Protein AF-N6VI91-F1 (afdb_monomer_lite)

pLDDT: mean 90.85, std 12.24, range [48.53, 98.88]

InterPro domains:
  IPR011050 Pectin lyase fold/virulence factor [SSF51126] (30-171)
  IPR012332 Autotransporter, pectate lyase C-like domain superfamily [G3DSA:2.160.20.20] (2-186)

Sequence (186 aa):
MDGVWIEGVSEGVEVMGSGRLVMNMGKIEFTSGEGNYGVKVGETADATLMGTEIRGTGMGYGVYISGGAVMLSGLNISKVEKGVEVTNGRLKMNMGSITVKSGAGNGNYGVGVWVSGMATAHLTDVMIEGTDGTGKGTGVVMEGGTVVMDGVKISKVGVGVEVMGSGGLVMKGGRLSLRVGAVGMG

Organism: NCBI:txid1094492

Secondary structure (DSSP, 8-state):
-BS-EEEEESS-EEE-TT-EEEEES-EEEE---TT-EEEEE-TT-EEEEES-EEE-SSSSEEEEEEEEEEEEES-EEEEESEEEEEEEEEEEEES-EEEEPPPSSTT---EEEEE-TT-EEEEES-EEEESSSS--SEEEEESSEEEEEES-EEEEESEEEEE-SSEEEEEES-EEEE--------

Structure (mmCIF, N/CA/C/O backbone):
data_AF-N6VI91-F1
#
_entry.id   AF-N6VI91-F1
#
loop_
_atom_site.group_PDB
_atom_site.id
_atom_site.type_symbol
_atom_site.label_atom_id
_atom_site.label_alt_id
_atom_site.label_comp_id
_atom_site.label_asym_id
_atom_site.label_entity_id
_atom_site.label_seq_id
_atom_site.pdbx_PDB_ins_code
_atom_site.Cartn_x
_atom_site.Cartn_y
_atom_site.Cartn_z
_atom_site.occupancy
_atom_site.B_iso_or_equiv
_atom_site.auth_seq_id
_atom_site.auth_comp_id
_atom_site.auth_asym_id
_atom_site.auth_atom_id
_atom_site.pdbx_PDB_model_num
ATOM 1 N N . MET A 1 1 ? -13.546 -8.601 14.730 1.00 72.06 1 MET A N 1
ATOM 2 C CA . MET A 1 1 ? -14.540 -7.535 14.501 1.00 72.06 1 MET A CA 1
ATOM 3 C C . MET A 1 1 ? -15.318 -7.936 13.276 1.00 72.06 1 MET A C 1
ATOM 5 O O . MET A 1 1 ? -14.703 -8.049 12.223 1.00 72.06 1 MET A O 1
ATOM 9 N N . ASP A 1 2 ? -16.616 -8.179 13.414 1.00 78.19 2 ASP A N 1
ATOM 10 C CA . ASP A 1 2 ? -17.440 -8.628 12.294 1.00 78.19 2 ASP A CA 1
ATOM 11 C C . ASP A 1 2 ? -18.466 -7.541 11.966 1.00 78.19 2 ASP A C 1
ATOM 13 O O . ASP A 1 2 ? -19.135 -7.041 12.869 1.00 78.19 2 ASP A O 1
ATOM 17 N N . GLY A 1 3 ? -18.549 -7.128 10.698 1.00 78.88 3 GLY A N 1
ATOM 18 C CA . GLY A 1 3 ? -19.541 -6.137 10.251 1.00 78.88 3 GLY A CA 1
ATOM 19 C C . GLY A 1 3 ? -19.400 -4.736 10.866 1.00 78.88 3 GLY A C 1
ATOM 20 O O . GLY A 1 3 ? -20.387 -4.013 10.964 1.00 78.88 3 GLY A O 1
ATOM 21 N N . VAL A 1 4 ? -18.195 -4.343 11.285 1.00 89.06 4 VAL A N 1
ATOM 22 C CA . VAL A 1 4 ? -17.927 -3.029 11.898 1.00 89.06 4 VAL A CA 1
ATOM 23 C C . VAL A 1 4 ? -17.843 -1.930 10.837 1.00 89.06 4 VAL A C 1
ATOM 25 O O . VAL A 1 4 ? -17.209 -2.130 9.798 1.00 89.06 4 VAL A O 1
ATOM 28 N N . TRP A 1 5 ? -18.442 -0.767 11.117 1.00 93.31 5 TRP A N 1
ATOM 29 C CA . TRP A 1 5 ? -18.352 0.444 10.294 1.00 93.31 5 TRP A CA 1
ATOM 30 C C . TRP A 1 5 ? -17.638 1.559 11.060 1.00 93.31 5 TRP A C 1
ATOM 32 O O . TRP A 1 5 ? -18.031 1.902 12.172 1.00 93.31 5 TRP A O 1
ATOM 42 N N . ILE A 1 6 ? -16.583 2.102 10.462 1.00 93.31 6 ILE A N 1
ATOM 43 C CA . ILE A 1 6 ? -15.820 3.247 10.964 1.00 93.31 6 ILE A CA 1
ATOM 44 C C . ILE A 1 6 ? -15.982 4.366 9.940 1.00 93.31 6 ILE A C 1
ATOM 46 O O . ILE A 1 6 ? -15.733 4.140 8.759 1.00 93.31 6 ILE A O 1
ATOM 50 N N . GLU A 1 7 ? -16.404 5.551 10.370 1.00 93.50 7 GLU A N 1
ATOM 51 C CA . GLU A 1 7 ? -16.613 6.710 9.498 1.00 93.50 7 GLU A CA 1
ATOM 52 C C . GLU A 1 7 ? -16.335 8.021 10.243 1.00 93.50 7 GLU A C 1
ATOM 54 O O . GLU A 1 7 ? -16.338 8.065 11.473 1.00 93.50 7 GLU A O 1
ATOM 59 N N . GLY A 1 8 ? -16.073 9.099 9.498 1.00 86.19 8 GLY A N 1
ATOM 60 C CA . GLY A 1 8 ? -15.840 10.430 10.072 1.00 86.19 8 GLY A CA 1
ATOM 61 C C . GLY A 1 8 ? -14.504 10.598 10.807 1.00 86.19 8 GLY A C 1
ATOM 62 O O . GLY A 1 8 ? -14.315 11.599 11.494 1.00 86.19 8 GLY A O 1
ATOM 63 N N . VAL A 1 9 ? -13.576 9.649 10.659 1.00 92.69 9 VAL A N 1
ATOM 64 C CA . VAL A 1 9 ? -12.252 9.665 11.303 1.00 92.69 9 VAL A CA 1
ATOM 65 C C . VAL A 1 9 ? -11.158 10.172 10.358 1.00 92.69 9 VAL A C 1
ATOM 67 O O . VAL A 1 9 ? -11.306 10.128 9.136 1.00 92.69 9 VAL A O 1
ATOM 70 N N . SER A 1 10 ? -10.040 10.664 10.891 1.00 91.62 10 SER A N 1
ATOM 71 C CA . SER A 1 10 ? -8.815 10.909 10.106 1.00 91.62 10 SER A CA 1
ATOM 72 C C . SER A 1 10 ? -8.021 9.627 9.872 1.00 91.62 10 SER A C 1
ATOM 74 O O . SER A 1 10 ? -7.527 9.395 8.773 1.00 91.62 10 SER A O 1
ATOM 76 N N . GLU A 1 11 ? -7.960 8.777 10.890 1.00 94.69 11 GLU A N 1
ATOM 77 C CA . GLU A 1 11 ? -7.234 7.513 10.911 1.00 94.69 11 GLU A CA 1
ATOM 78 C C . GLU A 1 11 ? -8.213 6.406 11.302 1.00 94.69 11 GLU A C 1
ATOM 80 O O . GLU A 1 11 ? -9.000 6.577 12.232 1.00 94.69 11 GLU A O 1
ATOM 85 N N . GLY A 1 12 ? -8.209 5.294 10.568 1.00 95.62 12 GLY A N 1
ATOM 86 C CA . GLY A 1 12 ? -9.113 4.175 10.822 1.00 95.62 12 GLY A CA 1
ATOM 87 C C . GLY A 1 12 ? -8.654 3.319 12.000 1.00 95.62 12 GLY A C 1
ATOM 88 O O . GLY A 1 12 ? -9.023 3.572 13.143 1.00 95.62 12 GLY A O 1
ATOM 89 N N . VAL A 1 13 ? -7.887 2.264 11.726 1.00 97.06 13 VAL A N 1
ATOM 90 C CA . VAL A 1 13 ? -7.424 1.316 12.753 1.00 97.06 13 VAL A CA 1
ATOM 91 C C . VAL A 1 13 ? -5.904 1.267 12.793 1.00 97.06 13 VAL A C 1
ATOM 93 O O . VAL A 1 13 ? -5.271 1.018 11.772 1.00 97.06 13 VAL A O 1
ATOM 96 N N . GLU A 1 14 ? -5.322 1.431 13.977 1.00 97.56 14 GLU A N 1
ATOM 97 C CA . GLU A 1 14 ? -3.888 1.253 14.212 1.00 97.56 14 GLU A CA 1
ATOM 98 C C . GLU A 1 14 ? -3.634 0.029 15.104 1.00 97.56 14 GLU A C 1
ATOM 100 O O . GLU A 1 14 ? -4.299 -0.168 16.123 1.00 97.56 14 GLU A O 1
ATOM 105 N N . VAL A 1 15 ? -2.670 -0.809 14.712 1.00 97.69 15 VAL A N 1
ATOM 106 C CA . VAL A 1 15 ? -2.242 -1.995 15.463 1.00 97.69 15 VAL A CA 1
ATOM 107 C C . VAL A 1 15 ? -0.720 -1.980 15.592 1.00 97.69 15 VAL A C 1
ATOM 109 O O . VAL A 1 15 ? -0.005 -2.039 14.593 1.00 97.69 15 VAL A O 1
ATOM 112 N N . MET A 1 16 ? -0.230 -1.913 16.828 1.00 97.81 16 MET A N 1
ATOM 113 C CA . MET A 1 16 ? 1.196 -1.800 17.168 1.00 97.81 16 MET A CA 1
ATOM 114 C C . MET A 1 16 ? 1.586 -2.859 18.211 1.00 97.81 16 MET A C 1
ATOM 116 O O . MET A 1 16 ? 0.725 -3.595 18.710 1.00 97.81 16 MET A O 1
ATOM 120 N N . GLY A 1 17 ? 2.869 -2.950 18.569 1.00 96.25 17 GLY A N 1
ATOM 121 C CA . GLY A 1 17 ? 3.356 -3.939 19.528 1.00 96.25 17 GLY A CA 1
ATOM 122 C C . GLY A 1 17 ? 3.135 -5.363 19.042 1.00 96.25 17 GLY A C 1
ATOM 123 O O . GLY A 1 17 ? 3.264 -5.662 17.862 1.00 96.25 17 GLY A O 1
ATOM 124 N N . SER A 1 18 ? 2.741 -6.235 19.965 1.00 96.81 18 SER A N 1
ATOM 125 C CA . SER A 1 18 ? 2.290 -7.603 19.689 1.00 96.81 18 SER A CA 1
ATOM 126 C C . SER A 1 18 ? 0.776 -7.693 19.450 1.00 96.81 18 SER A C 1
ATOM 128 O O . SER A 1 18 ? 0.164 -8.745 19.661 1.00 96.81 18 SER A O 1
ATOM 130 N N . GLY A 1 19 ? 0.147 -6.576 19.071 1.00 97.81 19 GLY A N 1
ATOM 131 C CA . GLY A 1 19 ? -1.286 -6.497 18.830 1.00 97.81 19 GLY A CA 1
ATOM 132 C C . GLY A 1 19 ? -1.742 -7.411 17.693 1.00 97.81 19 GLY A C 1
ATOM 133 O O . GLY A 1 19 ? -0.982 -7.762 16.791 1.00 97.81 19 GLY A O 1
ATOM 134 N N . ARG A 1 20 ? -3.021 -7.792 17.727 1.00 97.69 20 ARG A N 1
ATOM 135 C CA . ARG A 1 20 ? -3.633 -8.603 16.675 1.00 97.69 20 ARG A CA 1
ATOM 136 C C . ARG A 1 20 ? -4.986 -8.044 16.276 1.00 97.69 20 ARG A C 1
ATOM 138 O O . ARG A 1 20 ? -5.874 -7.913 17.116 1.00 97.69 20 ARG A O 1
ATOM 145 N N . LEU A 1 21 ? -5.164 -7.810 14.980 1.00 97.31 21 LEU A N 1
ATOM 146 C CA . LEU A 1 21 ? -6.445 -7.445 14.389 1.00 97.31 21 LEU A CA 1
ATOM 147 C C . LEU A 1 21 ? -6.977 -8.583 13.521 1.00 97.31 21 LEU A C 1
ATOM 149 O O . LEU A 1 21 ? -6.283 -9.112 12.657 1.00 97.31 21 LEU A O 1
ATOM 153 N N . VAL A 1 22 ? -8.244 -8.929 13.722 1.00 97.69 22 VAL A N 1
ATOM 154 C CA . VAL A 1 22 ? -9.002 -9.774 12.795 1.00 97.69 22 VAL A CA 1
ATOM 155 C C . VAL A 1 22 ? -10.318 -9.072 12.500 1.00 97.69 22 VAL A C 1
ATOM 157 O O . VAL A 1 22 ? -11.115 -8.831 13.415 1.00 97.69 22 VAL A O 1
ATOM 160 N N . MET A 1 23 ? -10.535 -8.735 11.234 1.00 96.12 23 MET A N 1
ATOM 161 C CA . MET A 1 23 ? -11.741 -8.080 10.750 1.00 96.12 23 MET A CA 1
ATOM 162 C C . MET A 1 23 ? -12.372 -8.914 9.638 1.00 96.12 23 MET A C 1
ATOM 164 O O . MET A 1 23 ? -11.731 -9.181 8.622 1.00 96.12 23 MET A O 1
ATOM 168 N N . ASN A 1 24 ? -13.622 -9.320 9.839 1.00 95.19 24 ASN A N 1
ATOM 169 C CA . ASN A 1 24 ? -14.391 -10.072 8.857 1.00 95.19 24 ASN A CA 1
ATOM 170 C C . ASN A 1 24 ? -15.567 -9.216 8.414 1.00 95.19 24 ASN A C 1
ATOM 172 O O . ASN A 1 24 ? -16.460 -8.897 9.198 1.00 95.19 24 ASN A O 1
ATOM 176 N N . MET A 1 25 ? -15.582 -8.854 7.140 1.00 93.06 25 MET A N 1
ATOM 177 C CA . MET A 1 25 ? -16.491 -7.870 6.578 1.00 93.06 25 MET A CA 1
ATOM 178 C C . MET A 1 25 ? -16.341 -6.508 7.278 1.00 93.06 25 MET A C 1
ATOM 180 O O . MET A 1 25 ? -15.515 -6.315 8.173 1.00 93.06 25 MET A O 1
ATOM 184 N N . GLY A 1 26 ? -17.134 -5.532 6.855 1.00 95.19 26 GLY A N 1
ATOM 185 C CA . GLY A 1 26 ? -17.140 -4.197 7.444 1.00 95.19 26 GLY A CA 1
ATOM 186 C C . GLY A 1 26 ? -16.565 -3.142 6.515 1.00 95.19 26 GLY A C 1
ATOM 187 O O . GLY A 1 26 ? -16.201 -3.419 5.370 1.00 95.19 26 GLY A O 1
ATOM 188 N N . LYS A 1 27 ? -16.539 -1.912 7.015 1.00 97.19 27 LYS A N 1
ATOM 189 C CA . LYS A 1 27 ? -16.248 -0.720 6.229 1.00 97.19 27 LYS A CA 1
ATOM 190 C C . LYS A 1 27 ? -15.441 0.271 7.054 1.00 97.19 27 LYS A C 1
ATOM 192 O O . LYS A 1 27 ? -15.776 0.529 8.206 1.00 97.19 27 LYS A O 1
ATOM 197 N N . ILE A 1 28 ? -14.403 0.834 6.454 1.00 97.38 28 ILE A N 1
ATOM 198 C CA . ILE A 1 28 ? -13.589 1.896 7.038 1.00 97.38 28 ILE A CA 1
ATOM 199 C C . ILE A 1 28 ? -13.584 3.068 6.063 1.00 97.38 28 ILE A C 1
ATOM 201 O O . ILE A 1 28 ? -13.047 2.965 4.960 1.00 97.38 28 ILE A O 1
ATOM 205 N N . GLU A 1 29 ? -14.174 4.182 6.475 1.00 96.69 29 GLU A N 1
ATOM 206 C CA . GLU A 1 29 ? -14.094 5.469 5.800 1.00 96.69 29 GLU A CA 1
ATOM 207 C C . GLU A 1 29 ? -13.271 6.448 6.624 1.00 96.69 29 GLU A C 1
ATOM 209 O O . GLU A 1 29 ? -13.573 6.715 7.786 1.00 96.69 29 GLU A O 1
ATOM 214 N N . PHE A 1 30 ? -12.241 7.005 5.995 1.00 94.50 30 PHE A N 1
ATOM 215 C CA . PHE A 1 30 ? -11.353 7.969 6.626 1.00 94.50 30 PHE A CA 1
ATOM 216 C C . PHE A 1 30 ? -11.174 9.202 5.737 1.00 94.50 30 PHE A C 1
ATOM 218 O O . PHE A 1 30 ? -11.281 9.151 4.507 1.00 94.50 30 PHE A O 1
ATOM 225 N N . THR A 1 31 ? -10.950 10.342 6.377 1.00 90.25 31 THR A N 1
ATOM 226 C CA . THR A 1 31 ? -10.784 11.635 5.714 1.00 90.25 31 THR A CA 1
ATOM 227 C C . THR A 1 31 ? -9.374 11.787 5.143 1.00 90.25 31 THR A C 1
ATOM 229 O O . THR A 1 31 ? -8.435 11.104 5.542 1.00 90.25 31 THR A O 1
ATOM 232 N N . SER A 1 32 ? -9.211 12.676 4.169 1.00 79.69 32 SER A N 1
ATOM 233 C CA . SER A 1 32 ? -7.939 12.922 3.495 1.00 79.69 32 SER A CA 1
ATOM 234 C C . SER A 1 32 ? -6.995 13.738 4.365 1.00 79.69 32 SER A C 1
ATOM 236 O O . SER A 1 32 ? -7.390 14.771 4.903 1.00 79.69 32 SER A O 1
ATOM 238 N N . GLY A 1 33 ? -5.735 13.337 4.382 1.00 79.00 33 GLY A N 1
ATOM 239 C CA . GLY A 1 33 ? -4.631 14.053 4.999 1.00 79.00 33 GLY A CA 1
ATOM 240 C C . GLY A 1 33 ? -3.341 13.325 4.659 1.00 79.00 33 GLY A C 1
ATOM 241 O O . GLY A 1 33 ? -3.358 12.115 4.419 1.00 79.00 33 GLY A O 1
ATOM 242 N N . GLU A 1 34 ? -2.234 14.055 4.585 1.00 80.12 34 GLU A N 1
ATOM 243 C CA . GLU A 1 34 ? -0.925 13.416 4.482 1.00 80.12 34 GLU A CA 1
ATOM 244 C C . GLU A 1 34 ? -0.710 12.545 5.726 1.00 80.12 34 GLU A C 1
ATOM 246 O O . GLU A 1 34 ? -0.948 12.988 6.846 1.00 80.12 34 GLU A O 1
ATOM 251 N N . GLY A 1 35 ? -0.320 11.286 5.533 1.00 81.88 35 GLY A N 1
ATOM 252 C CA . GLY A 1 35 ? -0.159 10.349 6.646 1.00 81.88 35 GLY A CA 1
ATOM 253 C C . GLY A 1 35 ? -1.432 9.616 7.073 1.00 81.88 35 GLY A C 1
ATOM 254 O O . GLY A 1 35 ? -1.304 8.582 7.716 1.00 81.88 35 GLY A O 1
ATOM 255 N N . ASN A 1 36 ? -2.633 10.065 6.685 1.00 93.25 36 ASN A N 1
ATOM 256 C CA . ASN A 1 36 ? -3.879 9.398 7.077 1.00 93.25 36 ASN A CA 1
ATOM 257 C C . ASN A 1 36 ? -3.974 7.990 6.483 1.00 93.25 36 ASN A C 1
ATOM 259 O O . ASN A 1 36 ? -3.592 7.765 5.331 1.00 93.25 36 ASN A O 1
ATOM 263 N N . TYR A 1 37 ? -4.546 7.055 7.237 1.00 95.75 37 TYR A N 1
ATOM 264 C CA . TYR A 1 37 ? -4.665 5.660 6.824 1.00 95.75 37 TYR A CA 1
ATOM 265 C C . TYR A 1 37 ? -6.021 5.050 7.176 1.00 95.75 37 TYR A C 1
ATOM 267 O O . TYR A 1 37 ? -6.634 5.387 8.188 1.00 95.75 37 TYR A O 1
ATOM 275 N N . GLY A 1 38 ? -6.456 4.080 6.371 1.00 97.25 38 GLY A N 1
ATOM 276 C CA . GLY A 1 38 ? -7.557 3.191 6.731 1.00 97.25 38 GLY A CA 1
ATOM 277 C C . GLY A 1 38 ? -7.124 2.179 7.789 1.00 97.25 38 GLY A C 1
ATOM 278 O O . GLY A 1 38 ? -7.760 2.053 8.832 1.00 97.25 38 GLY A O 1
ATOM 279 N N . VAL A 1 39 ? -6.013 1.481 7.549 1.00 98.06 39 VAL A N 1
ATOM 280 C CA . VAL A 1 39 ? -5.407 0.562 8.522 1.00 98.06 39 VAL A CA 1
ATOM 281 C C . VAL A 1 39 ? -3.898 0.736 8.554 1.00 98.06 39 VAL A C 1
ATOM 283 O O . VAL A 1 39 ? -3.259 0.756 7.505 1.00 98.06 39 VAL A O 1
ATOM 286 N N . LYS A 1 40 ? -3.324 0.795 9.752 1.00 98.19 40 LYS A N 1
ATOM 287 C CA . LYS A 1 40 ? -1.884 0.795 9.987 1.00 98.19 40 LYS A CA 1
ATOM 288 C C . LYS A 1 40 ? -1.485 -0.378 10.870 1.00 98.19 40 LYS A C 1
ATOM 290 O O . LYS A 1 40 ? -2.115 -0.633 11.895 1.00 98.19 40 LYS A O 1
ATOM 295 N N . VAL A 1 41 ? -0.431 -1.079 10.467 1.00 98.56 41 VAL A N 1
ATOM 296 C CA . VAL A 1 41 ? 0.147 -2.205 11.206 1.00 98.56 41 VAL A CA 1
ATOM 297 C C . VAL A 1 41 ? 1.647 -1.992 11.325 1.00 98.56 41 VAL A C 1
ATOM 299 O O . VAL A 1 41 ? 2.319 -1.792 10.313 1.00 98.56 41 VAL A O 1
ATOM 302 N N . GLY A 1 42 ? 2.171 -2.029 12.547 1.00 98.00 42 GLY A N 1
ATOM 303 C CA . GLY A 1 42 ? 3.585 -1.788 12.815 1.00 98.00 42 GLY A CA 1
ATOM 304 C C . GLY A 1 42 ? 4.201 -2.765 13.806 1.00 98.00 42 GLY A C 1
ATOM 305 O O . GLY A 1 42 ? 3.524 -3.584 14.423 1.00 98.00 42 GLY A O 1
ATOM 306 N N . GLU A 1 43 ? 5.519 -2.651 13.965 1.00 97.44 43 GLU A N 1
ATOM 307 C CA . GLU A 1 43 ? 6.312 -3.466 14.892 1.00 97.44 43 GLU A CA 1
ATOM 308 C C . GLU A 1 43 ? 6.160 -4.976 14.626 1.00 97.44 43 GLU A C 1
ATOM 310 O O . GLU A 1 43 ? 6.571 -5.459 13.567 1.00 97.44 43 GLU A O 1
ATOM 315 N N . THR A 1 44 ? 5.606 -5.737 15.572 1.00 97.69 44 THR A N 1
ATOM 316 C CA . THR A 1 44 ? 5.387 -7.186 15.453 1.00 97.69 44 THR A CA 1
ATOM 317 C C . THR A 1 44 ? 3.906 -7.548 15.363 1.00 97.69 44 THR A C 1
ATOM 319 O O . THR A 1 44 ? 3.563 -8.724 15.480 1.00 97.69 44 THR A O 1
ATOM 322 N N . ALA A 1 45 ? 3.038 -6.559 15.143 1.00 98.44 45 ALA A N 1
ATOM 323 C CA . ALA A 1 45 ? 1.601 -6.746 15.136 1.00 98.44 45 ALA A CA 1
ATOM 324 C C . ALA A 1 45 ? 1.132 -7.470 13.875 1.00 98.44 45 ALA A C 1
ATOM 326 O O . ALA A 1 45 ? 1.633 -7.230 12.779 1.00 98.44 45 ALA A O 1
ATOM 327 N N . ASP A 1 46 ? 0.104 -8.300 14.018 1.00 98.38 46 ASP A N 1
ATOM 328 C CA . ASP A 1 46 ? -0.480 -9.024 12.893 1.00 98.38 46 ASP A CA 1
ATOM 329 C C . ASP A 1 46 ? -1.902 -8.543 12.604 1.00 98.38 46 ASP A C 1
ATOM 331 O O . ASP A 1 46 ? -2.695 -8.270 13.513 1.00 98.38 46 ASP A O 1
ATOM 335 N N . ALA A 1 47 ? -2.268 -8.501 11.324 1.00 98.50 47 ALA A N 1
ATOM 336 C CA . ALA A 1 47 ? -3.621 -8.153 10.908 1.00 98.50 47 ALA A CA 1
ATOM 337 C C . ALA A 1 47 ? -4.171 -9.122 9.862 1.00 98.50 47 ALA A C 1
ATOM 339 O O . ALA A 1 47 ? -3.482 -9.563 8.945 1.00 98.50 47 ALA A O 1
ATOM 340 N N . THR A 1 48 ? -5.451 -9.454 9.981 1.00 98.56 48 THR A N 1
ATOM 341 C CA . THR A 1 48 ? -6.199 -10.209 8.976 1.00 98.56 48 THR A CA 1
ATOM 342 C C . THR A 1 48 ? -7.496 -9.481 8.662 1.00 98.56 48 THR A C 1
ATOM 344 O O . THR A 1 48 ? -8.321 -9.299 9.553 1.00 98.56 48 THR A O 1
ATOM 347 N N . LEU A 1 49 ? -7.673 -9.066 7.409 1.00 98.25 49 LEU A N 1
ATOM 348 C CA . LEU A 1 49 ? -8.892 -8.422 6.921 1.00 98.25 49 LEU A CA 1
ATOM 349 C C . LEU A 1 49 ? -9.504 -9.272 5.811 1.00 98.25 49 LEU A C 1
ATOM 351 O O . LEU A 1 49 ? -8.837 -9.581 4.822 1.00 98.25 49 LEU A O 1
ATOM 355 N N . MET A 1 50 ? -10.771 -9.644 5.962 1.00 98.00 50 MET A N 1
ATOM 356 C CA . MET A 1 50 ? -11.479 -10.515 5.024 1.00 98.00 50 MET A CA 1
ATOM 357 C C . MET A 1 50 ? -12.782 -9.862 4.578 1.00 98.00 50 MET A C 1
ATOM 359 O O . MET A 1 50 ? -13.658 -9.653 5.401 1.00 98.00 50 MET A O 1
ATOM 363 N N . GLY A 1 51 ? -12.933 -9.542 3.292 1.00 96.62 51 GLY A N 1
ATOM 364 C CA . GLY A 1 51 ? -14.161 -8.950 2.741 1.00 96.62 51 GLY A CA 1
ATOM 365 C C . GLY A 1 51 ? -14.470 -7.528 3.231 1.00 96.62 51 GLY A C 1
ATOM 366 O O . GLY A 1 51 ? -15.620 -7.098 3.178 1.00 96.62 51 GLY A O 1
ATOM 367 N N . THR A 1 52 ? -13.473 -6.812 3.750 1.00 97.25 52 THR A N 1
ATOM 368 C CA . THR A 1 52 ? -13.616 -5.437 4.249 1.00 97.25 52 THR A CA 1
ATOM 369 C C . THR A 1 52 ? -13.519 -4.418 3.101 1.00 97.25 52 THR A C 1
ATOM 371 O O . THR A 1 52 ? -12.792 -4.618 2.124 1.00 97.25 52 THR A O 1
ATOM 374 N N . GLU A 1 53 ? -14.236 -3.301 3.219 1.00 98.12 53 GLU A N 1
ATOM 375 C CA . GLU A 1 53 ? -14.082 -2.130 2.351 1.00 98.12 53 GLU A CA 1
ATOM 376 C C . GLU A 1 53 ? -13.305 -1.027 3.080 1.00 98.12 53 GLU A C 1
ATOM 378 O O . GLU A 1 53 ? -13.627 -0.675 4.213 1.00 98.12 53 GLU A O 1
ATOM 383 N N . ILE A 1 54 ? -12.297 -0.456 2.425 1.00 97.69 54 ILE A N 1
ATOM 384 C CA . ILE A 1 54 ? -11.563 0.721 2.891 1.00 97.69 54 ILE A CA 1
ATOM 385 C C . ILE A 1 54 ? -11.710 1.826 1.852 1.00 97.69 54 ILE A C 1
ATOM 387 O O . ILE A 1 54 ? -11.447 1.640 0.660 1.00 97.69 54 ILE A O 1
ATOM 391 N N . ARG A 1 55 ? -12.099 3.013 2.302 1.00 95.69 55 ARG A N 1
ATOM 392 C CA . ARG A 1 55 ? -12.334 4.146 1.422 1.00 95.69 55 ARG A CA 1
ATOM 393 C C . ARG A 1 55 ? -11.826 5.443 2.037 1.00 95.69 55 ARG A C 1
ATOM 395 O O . ARG A 1 55 ? -12.322 5.894 3.061 1.00 95.69 55 ARG A O 1
ATOM 402 N N . GLY A 1 56 ? -10.863 6.063 1.365 1.00 91.62 56 GLY A N 1
ATOM 403 C CA . GLY A 1 56 ? -10.411 7.413 1.696 1.00 91.62 56 GLY A CA 1
ATOM 404 C C . GLY A 1 56 ? -11.271 8.494 1.034 1.00 91.62 56 GLY A C 1
ATOM 405 O O . GLY A 1 56 ? -12.271 8.218 0.355 1.00 91.62 56 GLY A O 1
ATOM 406 N N . THR A 1 57 ? -10.843 9.752 1.146 1.00 85.62 57 THR A N 1
ATOM 407 C CA . THR A 1 57 ? -11.442 10.864 0.383 1.00 85.62 57 THR A CA 1
ATOM 408 C C . THR A 1 57 ? -10.496 11.509 -0.635 1.00 85.62 57 THR A C 1
ATOM 410 O O . THR A 1 57 ? -10.963 12.232 -1.522 1.00 85.62 57 THR A O 1
ATOM 413 N N . GLY A 1 58 ? -9.207 11.169 -0.639 1.00 77.56 58 GLY A N 1
ATOM 414 C CA . GLY A 1 58 ? -8.235 11.705 -1.593 1.00 77.56 58 GLY A CA 1
ATOM 415 C C . GLY A 1 58 ? -6.815 11.246 -1.294 1.00 77.56 58 GLY A C 1
ATOM 416 O O . GLY A 1 58 ? -6.359 10.271 -1.880 1.00 77.56 58 GLY A O 1
ATOM 417 N N . MET A 1 59 ? -6.144 11.971 -0.400 1.00 82.00 59 MET A N 1
ATOM 418 C CA . MET A 1 59 ? -4.797 11.655 0.087 1.00 82.00 59 MET A CA 1
ATOM 419 C C . MET A 1 59 ? -4.836 10.562 1.160 1.00 82.00 59 MET A C 1
ATOM 421 O O . MET A 1 59 ? -5.865 10.389 1.821 1.00 82.00 59 MET A O 1
ATOM 425 N N . GLY A 1 60 ? -3.716 9.861 1.335 1.00 89.06 60 GLY A N 1
ATOM 426 C CA . GLY A 1 60 ? -3.528 8.856 2.381 1.00 89.06 60 GLY A CA 1
ATOM 427 C C . GLY A 1 60 ? -3.434 7.416 1.872 1.00 89.06 60 GLY A C 1
ATOM 428 O O . GLY A 1 60 ? -3.440 7.148 0.665 1.00 89.06 60 GLY A O 1
ATOM 429 N N . TYR A 1 61 ? -3.347 6.498 2.830 1.00 94.44 61 TYR A N 1
ATOM 430 C CA . TYR A 1 61 ? -3.066 5.078 2.645 1.00 94.44 61 TYR A CA 1
ATOM 431 C C . TYR A 1 61 ? -4.321 4.238 2.875 1.00 94.44 61 TYR A C 1
ATOM 433 O O . TYR A 1 61 ? -5.004 4.394 3.883 1.00 94.44 61 TYR A O 1
ATOM 441 N N . GLY A 1 62 ? -4.622 3.285 1.997 1.00 96.88 62 GLY A N 1
ATOM 442 C CA . GLY A 1 62 ? -5.615 2.261 2.325 1.00 96.88 62 GLY A CA 1
ATOM 443 C C . GLY A 1 62 ? -5.124 1.403 3.489 1.00 96.88 62 GLY A C 1
ATOM 444 O O . GLY A 1 62 ? -5.732 1.386 4.559 1.00 96.88 62 GLY A O 1
ATOM 445 N N . VAL A 1 63 ? -3.984 0.741 3.281 1.00 98.44 63 VAL A N 1
ATOM 446 C CA . VAL A 1 63 ? -3.281 -0.042 4.304 1.00 98.44 63 VAL A CA 1
ATOM 447 C C . VAL A 1 63 ? -1.801 0.345 4.331 1.00 98.44 63 VAL A C 1
ATOM 449 O O . VAL A 1 63 ? -1.135 0.310 3.299 1.00 98.44 63 VAL A O 1
ATOM 452 N N . TYR A 1 64 ? -1.282 0.683 5.508 1.00 98.31 64 TYR A N 1
ATOM 453 C CA . TYR A 1 64 ? 0.130 0.977 5.740 1.00 98.31 64 TYR A CA 1
ATOM 454 C C . TYR A 1 64 ? 0.756 -0.084 6.652 1.00 98.31 64 TYR A C 1
ATOM 456 O O . TYR A 1 64 ? 0.275 -0.326 7.758 1.00 98.31 64 TYR A O 1
ATOM 464 N N . ILE A 1 65 ? 1.819 -0.736 6.181 1.00 98.62 65 ILE A N 1
ATOM 465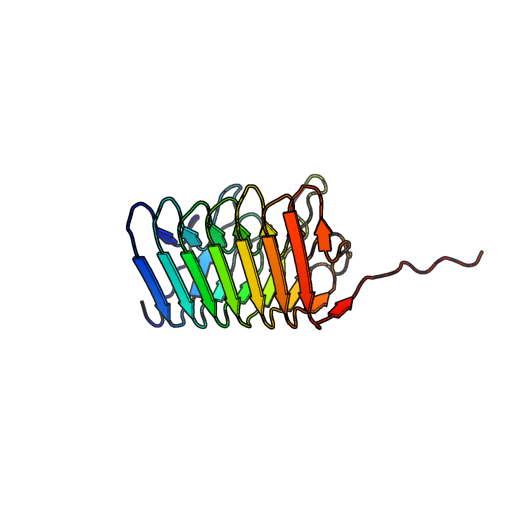 C CA . ILE A 1 65 ? 2.480 -1.851 6.864 1.00 98.62 65 ILE A CA 1
ATOM 466 C C . ILE A 1 65 ? 3.946 -1.487 7.087 1.00 98.62 65 ILE A C 1
ATOM 468 O O . ILE A 1 65 ? 4.742 -1.432 6.149 1.00 98.62 65 ILE A O 1
ATOM 472 N N . SER A 1 66 ? 4.303 -1.264 8.347 1.00 98.00 66 SER A N 1
ATOM 473 C CA . SER A 1 66 ? 5.669 -0.973 8.794 1.00 98.00 66 SER A CA 1
ATOM 474 C C . SER A 1 66 ? 6.261 -2.080 9.673 1.00 98.00 66 SER A C 1
ATOM 476 O O . SER A 1 66 ? 7.340 -1.916 10.245 1.00 98.00 66 SER A O 1
ATOM 478 N N . GLY A 1 67 ? 5.579 -3.223 9.783 1.00 97.00 67 GLY A N 1
ATOM 479 C CA . GLY A 1 67 ? 6.011 -4.375 10.567 1.00 97.00 67 GLY A CA 1
ATOM 480 C C . GLY A 1 67 ? 5.010 -5.533 10.535 1.00 97.00 67 GLY A C 1
ATOM 481 O O . GLY A 1 67 ? 3.929 -5.417 9.962 1.00 97.00 67 GLY A O 1
ATOM 482 N N . GLY A 1 68 ? 5.399 -6.661 11.135 1.00 98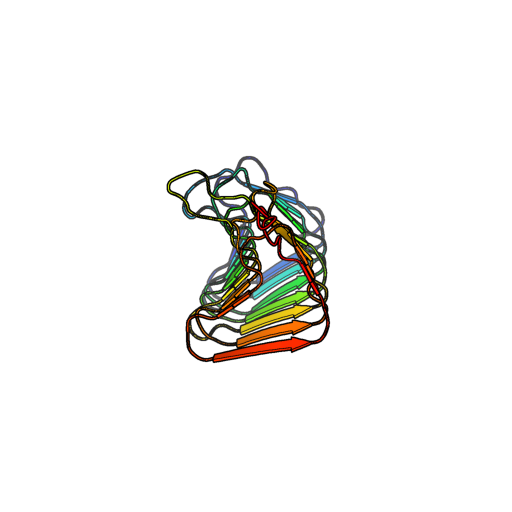.00 68 GLY A N 1
ATOM 483 C CA . GLY A 1 68 ? 4.543 -7.839 11.312 1.00 98.00 68 GLY A CA 1
ATOM 484 C C . GLY A 1 68 ? 4.068 -8.542 10.031 1.00 98.00 68 GLY A C 1
ATOM 485 O O . GLY A 1 68 ? 4.724 -8.484 8.981 1.00 98.00 68 GLY A O 1
ATOM 486 N N . ALA A 1 69 ? 2.969 -9.296 10.134 1.00 98.38 69 ALA A N 1
ATOM 487 C CA . ALA A 1 69 ? 2.349 -10.016 9.023 1.00 98.38 69 ALA A CA 1
ATOM 488 C C . ALA A 1 69 ? 0.885 -9.609 8.809 1.00 98.38 69 ALA A C 1
ATOM 490 O O . ALA A 1 69 ? 0.037 -9.690 9.698 1.00 98.38 69 ALA A O 1
ATOM 491 N N . VAL A 1 70 ? 0.571 -9.240 7.569 1.00 98.81 70 VAL A N 1
ATOM 492 C CA . VAL A 1 70 ? -0.764 -8.794 7.174 1.00 98.81 70 VAL A CA 1
ATOM 493 C C . VAL A 1 70 ? -1.326 -9.694 6.084 1.00 98.81 70 VAL A C 1
ATOM 495 O O . VAL A 1 70 ? -0.709 -9.897 5.036 1.00 98.81 70 VAL A O 1
ATOM 498 N N . MET A 1 71 ? -2.529 -10.213 6.324 1.00 98.81 71 MET A N 1
ATOM 499 C CA . MET A 1 71 ? -3.303 -10.979 5.353 1.00 98.81 71 MET A CA 1
ATOM 500 C C . MET A 1 71 ? -4.570 -10.219 4.960 1.00 98.81 71 MET A C 1
ATOM 502 O O . MET A 1 71 ? -5.427 -9.943 5.795 1.00 98.81 71 MET A O 1
ATOM 506 N N . LEU A 1 72 ? -4.710 -9.923 3.673 1.00 98.75 72 LEU A N 1
ATOM 507 C CA . LEU A 1 72 ? -5.866 -9.249 3.093 1.00 98.75 72 LEU A CA 1
ATOM 508 C C . LEU A 1 72 ? -6.548 -10.225 2.130 1.00 98.75 72 LEU A C 1
ATOM 510 O O . LEU A 1 72 ? -5.905 -10.745 1.222 1.00 98.75 72 LEU A O 1
ATOM 514 N N . SER A 1 73 ? -7.832 -10.507 2.321 1.00 98.44 73 SER A N 1
ATOM 515 C CA . SER A 1 73 ? -8.586 -11.426 1.460 1.00 98.44 73 SER A CA 1
ATOM 516 C C . SER A 1 73 ? -9.872 -10.766 0.985 1.00 98.44 73 SER A C 1
ATOM 518 O O . SER A 1 73 ? -10.717 -10.420 1.805 1.00 98.44 73 SER A O 1
ATOM 520 N N . GLY A 1 74 ? -10.033 -10.560 -0.322 1.00 98.00 74 GLY A N 1
ATOM 521 C CA . GLY A 1 74 ? -11.215 -9.887 -0.873 1.00 98.00 74 GLY A CA 1
ATOM 522 C C . GLY A 1 74 ? -11.394 -8.446 -0.376 1.00 98.00 74 GLY A C 1
ATOM 523 O O . GLY A 1 74 ? -12.522 -7.967 -0.295 1.00 98.00 74 GLY A O 1
ATOM 524 N N . LEU A 1 75 ? -10.300 -7.777 -0.000 1.00 97.88 75 LEU A N 1
ATOM 525 C CA . LEU A 1 75 ? -10.311 -6.389 0.457 1.00 97.88 75 LEU A CA 1
ATOM 526 C C . LEU A 1 75 ? -10.506 -5.438 -0.730 1.00 97.88 75 LEU A C 1
ATOM 528 O O . LEU A 1 75 ? -9.817 -5.566 -1.743 1.00 97.88 75 LEU A O 1
ATOM 532 N N . ASN A 1 76 ? -11.393 -4.455 -0.586 1.00 98.38 76 ASN A N 1
ATOM 533 C CA . ASN A 1 76 ? -11.579 -3.404 -1.586 1.00 98.38 76 ASN A CA 1
ATOM 534 C C . ASN A 1 76 ? -11.098 -2.060 -1.041 1.00 98.38 76 ASN A C 1
ATOM 536 O O . ASN A 1 76 ? -11.608 -1.593 -0.028 1.00 98.38 76 ASN A O 1
ATOM 540 N N . ILE A 1 77 ? -10.136 -1.436 -1.719 1.00 97.75 77 ILE A N 1
ATOM 541 C CA . ILE A 1 77 ? -9.564 -0.137 -1.359 1.00 97.75 77 ILE A CA 1
ATOM 542 C C . ILE A 1 77 ? -9.908 0.879 -2.446 1.00 97.75 77 ILE A C 1
ATOM 544 O O . ILE A 1 77 ? -9.671 0.631 -3.630 1.00 97.75 77 ILE A O 1
ATOM 548 N N . SER A 1 78 ? -10.432 2.045 -2.069 1.00 94.75 78 SER A N 1
ATOM 549 C CA . SER A 1 78 ? -10.754 3.101 -3.034 1.00 94.75 78 SER A CA 1
ATOM 550 C C . SER A 1 78 ? -10.497 4.513 -2.515 1.00 94.75 78 SER A C 1
ATOM 552 O O . SER A 1 78 ? -10.500 4.767 -1.313 1.00 94.75 78 SER A O 1
ATOM 554 N N . LYS A 1 79 ? -10.333 5.461 -3.449 1.00 90.56 79 LYS A N 1
ATOM 555 C CA . LYS A 1 79 ? -10.205 6.906 -3.168 1.00 90.56 79 LYS A CA 1
ATOM 556 C C . LYS A 1 79 ? -9.028 7.262 -2.246 1.00 90.56 79 LYS A C 1
ATOM 558 O O . LYS A 1 79 ? -9.135 8.187 -1.444 1.00 90.56 79 LYS A O 1
ATOM 563 N N . VAL A 1 80 ? -7.922 6.550 -2.413 1.00 91.00 80 VAL A N 1
ATOM 564 C CA . VAL A 1 80 ? -6.657 6.777 -1.709 1.00 91.00 80 VAL A CA 1
ATOM 565 C C . VAL A 1 80 ? -5.558 7.159 -2.697 1.00 91.00 80 VAL A C 1
ATOM 567 O O . VAL A 1 80 ? -5.688 6.910 -3.902 1.00 91.00 80 VAL A O 1
ATOM 570 N N . GLU A 1 81 ? -4.483 7.746 -2.182 1.00 91.12 81 GLU A N 1
ATOM 571 C CA . GLU A 1 81 ? -3.265 8.000 -2.948 1.00 91.12 81 GLU A CA 1
ATOM 572 C C . GLU A 1 81 ? -2.455 6.712 -3.072 1.00 91.12 81 GLU A C 1
ATOM 574 O O . GLU A 1 81 ? -2.099 6.307 -4.176 1.00 91.12 81 GLU A O 1
ATOM 579 N N . LYS A 1 82 ? -2.247 6.014 -1.953 1.00 94.00 82 LYS A N 1
ATOM 580 C CA . LYS A 1 82 ? -1.588 4.708 -1.925 1.00 94.00 82 LYS A CA 1
ATOM 581 C C . LYS A 1 82 ? -2.572 3.637 -1.481 1.00 94.00 82 LYS A C 1
ATOM 583 O O . LYS A 1 82 ? -3.200 3.760 -0.432 1.00 94.00 82 LYS A O 1
ATOM 588 N N . GLY A 1 83 ? -2.723 2.585 -2.279 1.00 96.62 83 GLY A N 1
ATOM 589 C CA . GLY A 1 83 ? -3.584 1.455 -1.941 1.00 96.62 83 GLY A CA 1
ATOM 590 C C . GLY A 1 83 ? -3.049 0.695 -0.736 1.00 96.62 83 GLY A C 1
ATOM 591 O O . GLY A 1 83 ? -3.640 0.732 0.342 1.00 96.62 83 GLY A O 1
ATOM 592 N N . VAL A 1 84 ? -1.906 0.041 -0.926 1.00 98.56 84 VAL A N 1
ATOM 593 C CA . VAL A 1 84 ? -1.157 -0.636 0.134 1.00 98.56 84 VAL A CA 1
ATOM 594 C C . VAL A 1 84 ? 0.307 -0.225 0.058 1.00 98.56 84 VAL A C 1
ATOM 596 O O . VAL A 1 84 ? 0.917 -0.325 -1.002 1.00 98.56 84 VAL A O 1
ATOM 599 N N . GLU A 1 85 ? 0.889 0.204 1.170 1.00 98.19 85 GLU A N 1
ATOM 600 C CA . GLU A 1 85 ? 2.331 0.431 1.269 1.00 98.19 85 GLU A CA 1
ATOM 601 C C . GLU A 1 85 ? 2.944 -0.492 2.322 1.00 98.19 85 GLU A C 1
ATOM 603 O O . GLU A 1 85 ? 2.422 -0.621 3.430 1.00 98.19 85 GLU A O 1
ATOM 608 N N . VAL A 1 86 ? 4.046 -1.145 1.952 1.00 98.62 86 VAL A N 1
ATOM 609 C CA . VAL A 1 86 ? 4.785 -2.094 2.785 1.00 98.62 86 VAL A CA 1
ATOM 610 C C . VAL A 1 86 ? 6.239 -1.644 2.859 1.00 98.62 86 VAL A C 1
ATOM 612 O O . VAL A 1 86 ? 7.018 -1.870 1.933 1.00 98.62 86 VAL A O 1
ATOM 615 N N . THR A 1 87 ? 6.604 -0.997 3.961 1.00 98.00 87 THR A N 1
ATOM 616 C CA . THR A 1 87 ? 7.979 -0.524 4.203 1.00 98.00 87 THR A CA 1
ATOM 617 C C . THR A 1 87 ? 8.806 -1.541 4.982 1.00 98.00 87 THR A C 1
ATOM 619 O O . THR A 1 87 ? 10.033 -1.563 4.894 1.00 98.00 87 THR A O 1
ATOM 622 N N . ASN A 1 88 ? 8.135 -2.422 5.727 1.00 97.62 88 ASN A N 1
ATOM 623 C CA . ASN A 1 88 ? 8.725 -3.570 6.400 1.00 97.62 88 ASN A CA 1
ATOM 624 C C . ASN A 1 88 ? 7.646 -4.638 6.658 1.00 97.62 88 ASN A C 1
ATOM 626 O O . ASN A 1 88 ? 6.452 -4.364 6.566 1.00 97.62 88 ASN A O 1
ATOM 630 N N . GLY A 1 89 ? 8.056 -5.859 7.000 1.00 97.94 89 GLY A N 1
ATOM 631 C CA . GLY A 1 89 ? 7.137 -6.962 7.278 1.00 97.94 89 GLY A CA 1
ATOM 632 C C . GLY A 1 89 ? 6.668 -7.703 6.023 1.00 97.94 89 GLY A C 1
ATOM 633 O O . GLY A 1 89 ? 7.369 -7.776 5.007 1.00 97.94 89 GLY A O 1
ATOM 634 N N . ARG A 1 90 ? 5.506 -8.356 6.129 1.00 98.62 90 ARG A N 1
ATOM 635 C CA . ARG A 1 90 ? 5.002 -9.291 5.112 1.00 98.62 90 ARG A CA 1
ATOM 636 C C . ARG A 1 90 ? 3.541 -9.023 4.787 1.00 98.62 90 ARG A C 1
ATOM 638 O O . ARG A 1 90 ? 2.694 -9.055 5.676 1.00 98.62 90 ARG A O 1
ATOM 645 N N . LEU A 1 91 ? 3.243 -8.865 3.504 1.00 98.81 91 LEU A N 1
ATOM 646 C CA . LEU A 1 91 ? 1.892 -8.771 2.969 1.00 98.81 91 LEU A CA 1
ATOM 647 C C . LEU A 1 91 ? 1.533 -10.043 2.194 1.00 98.81 91 LEU A C 1
ATOM 649 O O . LEU A 1 91 ? 2.260 -10.466 1.295 1.00 98.81 91 LEU A O 1
ATOM 653 N N . LYS A 1 92 ? 0.352 -10.597 2.474 1.00 98.88 92 LYS A N 1
ATOM 654 C CA . LYS A 1 92 ? -0.343 -11.533 1.588 1.00 98.88 92 LYS A CA 1
ATOM 655 C C . LYS A 1 92 ? -1.714 -10.969 1.235 1.00 98.88 92 LYS A C 1
ATOM 657 O O . LYS A 1 92 ? -2.582 -10.901 2.099 1.00 98.88 92 LYS A O 1
ATOM 662 N N . MET A 1 93 ? -1.918 -10.596 -0.022 1.00 98.81 93 MET A N 1
ATOM 663 C CA . MET A 1 93 ? -3.197 -10.109 -0.531 1.00 98.81 93 MET A CA 1
ATOM 664 C C . MET A 1 93 ? -3.759 -11.091 -1.555 1.00 98.81 93 MET A C 1
ATOM 666 O O . MET A 1 93 ? -3.137 -11.332 -2.586 1.00 98.81 93 MET A O 1
ATOM 670 N N . ASN A 1 94 ? -4.934 -11.647 -1.274 1.00 98.62 94 ASN A N 1
ATOM 671 C CA . ASN A 1 94 ? -5.630 -12.571 -2.165 1.00 98.62 94 ASN A CA 1
ATOM 672 C C . ASN A 1 94 ? -6.967 -11.959 -2.582 1.00 98.62 94 ASN A C 1
ATOM 674 O O . ASN A 1 94 ? -7.772 -11.603 -1.720 1.00 98.62 94 ASN A O 1
ATOM 678 N N . MET A 1 95 ? -7.240 -11.908 -3.883 1.00 98.38 95 MET A N 1
ATOM 679 C CA . MET A 1 95 ? -8.437 -11.289 -4.451 1.00 98.38 95 MET A CA 1
ATOM 680 C C . MET A 1 95 ? -8.602 -9.818 -4.010 1.00 98.38 95 MET A C 1
ATOM 682 O O . MET A 1 95 ? -7.728 -9.218 -3.381 1.00 98.38 95 MET A O 1
ATOM 686 N N . GLY A 1 96 ? -9.751 -9.228 -4.333 1.00 98.12 96 GLY A N 1
ATOM 687 C CA . GLY A 1 96 ? -10.060 -7.844 -3.989 1.00 98.12 96 GLY A CA 1
ATOM 688 C C . GLY A 1 96 ? -9.552 -6.848 -5.026 1.00 98.12 96 GLY A C 1
ATOM 689 O O . GLY A 1 96 ? -9.073 -7.216 -6.106 1.00 98.12 96 GLY A O 1
ATOM 690 N N . SER A 1 97 ? -9.711 -5.567 -4.715 1.00 98.38 97 SER A N 1
ATOM 691 C CA . SER A 1 97 ? -9.416 -4.490 -5.653 1.00 98.38 97 SER A CA 1
ATOM 692 C C . SER A 1 97 ? -8.791 -3.280 -4.979 1.00 98.38 97 SER A C 1
ATOM 694 O O . SER A 1 97 ? -9.089 -2.954 -3.833 1.00 98.38 97 SER A O 1
ATOM 696 N N . ILE A 1 98 ? -7.926 -2.597 -5.716 1.00 97.88 98 ILE A N 1
ATOM 697 C CA . ILE A 1 98 ? -7.299 -1.348 -5.317 1.00 97.88 98 ILE A CA 1
ATOM 698 C C . ILE A 1 98 ? -7.563 -0.328 -6.412 1.00 97.88 98 ILE A C 1
ATOM 700 O O . ILE A 1 98 ? -7.199 -0.523 -7.569 1.00 97.88 98 ILE A O 1
ATOM 704 N N . THR A 1 99 ? -8.186 0.777 -6.030 1.00 94.50 99 THR A N 1
ATOM 705 C CA . THR A 1 99 ? -8.501 1.882 -6.925 1.00 94.50 99 THR A CA 1
ATOM 706 C C . THR A 1 99 ? -7.855 3.162 -6.409 1.00 94.50 99 THR A C 1
ATOM 708 O O . THR A 1 99 ? -8.299 3.723 -5.400 1.00 94.50 99 THR A O 1
ATOM 711 N N . VAL A 1 100 ? -6.823 3.637 -7.106 1.00 90.56 100 VAL A N 1
ATOM 712 C CA . VAL A 1 100 ? -6.032 4.802 -6.680 1.00 90.56 100 VAL A CA 1
ATOM 713 C C . VAL A 1 100 ? -6.332 6.047 -7.492 1.00 90.56 100 VAL A C 1
ATOM 715 O O . VAL A 1 100 ? -6.568 5.991 -8.703 1.00 90.56 100 VAL A O 1
ATOM 718 N N . LYS A 1 101 ? -6.310 7.190 -6.806 1.00 82.56 101 LYS A N 1
ATOM 719 C CA . LYS A 1 101 ? -6.457 8.500 -7.435 1.00 82.56 101 LYS A CA 1
ATOM 720 C C . LYS A 1 101 ? -5.106 9.050 -7.860 1.00 82.56 101 LYS A C 1
ATOM 722 O O . LYS A 1 101 ? -4.121 8.897 -7.152 1.00 82.56 101 LYS A O 1
ATOM 727 N N . SER A 1 102 ? -5.072 9.765 -8.981 1.00 68.44 102 SER A N 1
ATOM 728 C CA . SER A 1 102 ? -4.016 10.752 -9.220 1.00 68.44 102 SER A CA 1
ATOM 729 C C . SER A 1 102 ? -3.954 11.698 -8.016 1.00 68.44 102 SER A C 1
ATOM 731 O O . SER A 1 102 ? -5.007 12.174 -7.577 1.00 68.44 102 SER A O 1
ATOM 733 N N . GLY A 1 103 ? -2.764 11.934 -7.467 1.00 60.06 103 GLY A N 1
ATOM 734 C CA . GLY A 1 103 ? -2.584 12.743 -6.267 1.00 60.06 103 GLY A CA 1
ATOM 735 C C . GLY A 1 103 ? -3.201 14.133 -6.417 1.00 60.06 103 GLY A C 1
ATOM 736 O O . GLY A 1 103 ? -3.267 14.707 -7.509 1.00 60.06 103 GLY A O 1
ATOM 737 N N . ALA A 1 104 ? -3.697 14.676 -5.308 1.00 48.53 104 ALA A N 1
ATOM 738 C CA . ALA A 1 104 ? -4.219 16.034 -5.258 1.00 48.53 104 ALA A CA 1
ATOM 739 C C . ALA A 1 104 ? -3.051 17.020 -5.075 1.00 48.53 104 ALA A C 1
ATOM 741 O O . ALA A 1 104 ? -2.771 17.451 -3.965 1.00 48.53 104 ALA A O 1
ATOM 742 N N . GLY A 1 105 ? -2.360 17.368 -6.165 1.00 48.91 105 GLY A N 1
ATOM 743 C CA . GLY A 1 105 ? -1.313 18.401 -6.168 1.00 48.91 105 GLY A CA 1
ATOM 744 C C . GLY A 1 105 ? 0.067 17.925 -6.638 1.00 48.91 105 GLY A C 1
ATOM 745 O O . GLY A 1 105 ? 0.404 16.747 -6.562 1.00 48.91 105 GLY A O 1
ATOM 746 N N . ASN A 1 106 ? 0.843 18.869 -7.184 1.00 49.62 106 ASN A N 1
ATOM 747 C CA . ASN A 1 106 ? 2.262 18.776 -7.575 1.00 49.62 106 ASN A CA 1
ATOM 748 C C . ASN A 1 106 ? 2.713 17.578 -8.436 1.00 49.62 106 ASN A C 1
ATOM 750 O O . ASN A 1 106 ? 3.894 17.254 -8.457 1.00 49.62 106 ASN A O 1
ATOM 754 N N . GLY A 1 107 ? 1.817 16.946 -9.197 1.00 54.03 107 GLY A N 1
ATOM 755 C CA . GLY A 1 107 ? 2.209 15.866 -10.111 1.00 54.03 107 GLY A CA 1
ATOM 756 C C . GLY A 1 107 ? 2.492 14.526 -9.427 1.00 54.03 107 GLY A C 1
ATOM 757 O O . GLY A 1 107 ? 2.990 13.624 -10.095 1.00 54.03 107 GLY A O 1
ATOM 758 N N . ASN A 1 108 ? 2.136 14.370 -8.147 1.00 62.72 108 ASN A N 1
ATOM 759 C CA . ASN A 1 108 ? 2.123 13.059 -7.503 1.00 62.72 108 ASN A CA 1
ATOM 760 C C . ASN A 1 108 ? 0.985 12.213 -8.081 1.00 62.72 108 ASN A C 1
ATOM 762 O O . ASN A 1 108 ? -0.135 12.691 -8.287 1.00 62.72 108 ASN A O 1
ATOM 766 N N . TYR A 1 109 ? 1.259 10.940 -8.340 1.00 79.81 109 TYR A N 1
ATOM 767 C CA . TYR A 1 109 ? 0.291 10.002 -8.894 1.00 79.81 109 TYR A CA 1
ATOM 768 C C . TYR A 1 109 ? 0.056 8.848 -7.929 1.00 79.81 109 TYR A C 1
ATOM 770 O O . TYR A 1 109 ? 0.961 8.445 -7.206 1.00 79.81 109 TYR A O 1
ATOM 778 N N . GLY A 1 110 ? -1.171 8.328 -7.911 1.00 89.75 110 GLY A N 1
ATOM 779 C CA . GLY A 1 110 ? -1.518 7.252 -6.995 1.00 89.75 110 GLY A CA 1
ATOM 780 C C . GLY A 1 110 ? -0.796 5.951 -7.319 1.00 89.75 110 GLY A C 1
ATOM 781 O O . GLY A 1 110 ? -0.560 5.638 -8.490 1.00 89.75 110 GLY A O 1
ATOM 782 N N . VAL A 1 111 ? -0.496 5.185 -6.272 1.00 94.38 111 VAL A N 1
ATOM 783 C CA . VAL A 1 111 ? 0.218 3.909 -6.354 1.00 94.38 111 VAL A CA 1
ATOM 784 C C . VAL A 1 111 ? -0.623 2.797 -5.753 1.00 94.38 111 VAL A C 1
ATOM 786 O O . VAL A 1 111 ? -0.999 2.857 -4.584 1.00 94.38 111 VAL A O 1
ATOM 789 N N . GLY A 1 112 ? -0.919 1.762 -6.538 1.00 96.44 112 GLY A N 1
ATOM 790 C CA . GLY A 1 112 ? -1.715 0.631 -6.066 1.00 96.44 112 GLY A CA 1
ATOM 791 C C . GLY A 1 112 ? -1.041 -0.105 -4.909 1.00 96.44 112 GLY A C 1
ATOM 792 O O . GLY A 1 112 ? -1.588 -0.154 -3.809 1.00 96.44 112 GLY A O 1
ATOM 793 N N . VAL A 1 113 ? 0.155 -0.645 -5.149 1.00 98.31 113 VAL A N 1
ATOM 794 C CA . VAL A 1 113 ? 0.977 -1.295 -4.119 1.00 98.31 113 VAL A CA 1
ATOM 795 C C . VAL A 1 113 ? 2.402 -0.760 -4.174 1.00 98.31 113 VAL A C 1
ATOM 797 O O . VAL A 1 113 ? 3.016 -0.805 -5.234 1.00 98.31 113 VAL A O 1
ATOM 800 N N . TRP A 1 114 ? 2.936 -0.290 -3.050 1.00 98.06 114 TRP A N 1
ATOM 801 C CA . TRP A 1 114 ? 4.334 0.130 -2.912 1.00 98.06 114 TRP A CA 1
ATOM 802 C C . TRP A 1 114 ? 5.057 -0.791 -1.938 1.00 98.06 114 TRP A C 1
ATOM 804 O O . TRP A 1 114 ? 4.591 -0.995 -0.818 1.00 98.06 114 TRP A O 1
ATOM 814 N N . VAL A 1 115 ? 6.199 -1.338 -2.346 1.00 98.50 115 VAL A N 1
ATOM 815 C CA . VAL A 1 115 ? 7.038 -2.200 -1.504 1.00 98.50 115 VAL A CA 1
ATOM 816 C C . VAL A 1 115 ? 8.458 -1.658 -1.476 1.00 98.50 115 VAL A C 1
ATOM 818 O O . VAL A 1 115 ? 9.051 -1.425 -2.529 1.00 98.50 115 VAL A O 1
ATOM 821 N N . SER A 1 116 ? 9.003 -1.463 -0.278 1.00 97.69 116 SER A N 1
ATOM 822 C CA . SER A 1 116 ? 10.355 -0.938 -0.075 1.00 97.69 116 SER A CA 1
ATOM 823 C C . SER A 1 116 ? 11.116 -1.690 1.023 1.00 97.69 116 SER A C 1
ATOM 825 O O . SER A 1 116 ? 10.608 -2.625 1.650 1.00 97.69 116 SER A O 1
ATOM 827 N N . GLY A 1 117 ? 12.388 -1.327 1.212 1.00 95.81 117 GLY A N 1
ATOM 828 C CA . GLY A 1 117 ? 13.260 -1.960 2.200 1.00 95.81 117 GLY A CA 1
ATOM 829 C C . GLY A 1 117 ? 13.441 -3.460 1.949 1.00 95.81 117 GLY A C 1
ATOM 830 O O . GLY A 1 117 ? 13.728 -3.885 0.833 1.00 95.81 117 GLY A O 1
ATOM 831 N N . MET A 1 118 ? 13.277 -4.262 3.003 1.00 95.69 118 MET A N 1
ATOM 832 C CA . MET A 1 118 ? 13.362 -5.733 2.960 1.00 95.69 118 MET A CA 1
ATOM 833 C C . MET A 1 118 ? 11.976 -6.396 3.031 1.00 95.69 118 MET A C 1
ATOM 835 O O . MET A 1 118 ? 11.866 -7.578 3.364 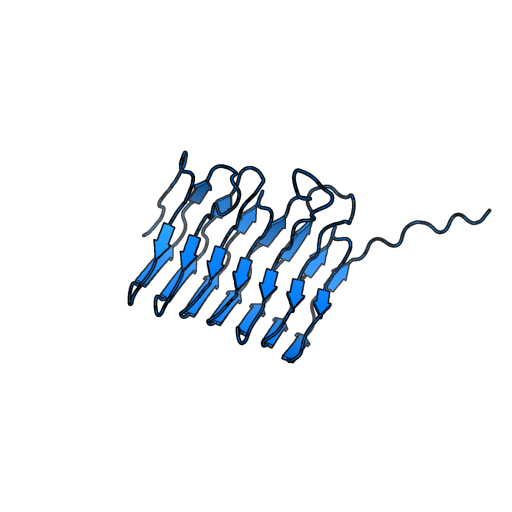1.00 95.69 118 MET A O 1
ATOM 839 N N . ALA A 1 119 ? 10.911 -5.635 2.768 1.00 98.31 119 ALA A N 1
ATOM 840 C CA . ALA A 1 119 ? 9.545 -6.127 2.844 1.00 98.31 119 ALA A CA 1
ATOM 841 C C . ALA A 1 119 ? 9.251 -7.204 1.790 1.00 98.31 119 ALA A C 1
ATOM 843 O O . ALA A 1 119 ? 9.900 -7.299 0.745 1.00 98.31 119 ALA A O 1
ATOM 844 N N . THR A 1 120 ? 8.221 -8.008 2.053 1.00 98.62 120 THR A N 1
ATOM 845 C CA . THR A 1 120 ? 7.713 -8.977 1.073 1.00 98.62 120 THR A CA 1
ATOM 846 C C . THR A 1 120 ? 6.227 -8.776 0.825 1.00 98.62 120 THR A C 1
ATOM 848 O O . THR A 1 120 ? 5.459 -8.576 1.767 1.00 98.62 120 THR A O 1
ATOM 851 N N . ALA A 1 121 ? 5.812 -8.857 -0.436 1.00 98.81 121 ALA A N 1
ATOM 852 C CA . ALA A 1 121 ? 4.412 -8.788 -0.826 1.00 98.81 121 ALA A CA 1
ATOM 853 C C . ALA A 1 121 ? 4.065 -9.914 -1.795 1.00 98.81 121 ALA A C 1
ATOM 855 O O . ALA A 1 121 ? 4.660 -10.046 -2.863 1.00 98.81 121 ALA A O 1
ATOM 856 N N . HIS A 1 122 ? 3.065 -10.711 -1.435 1.00 98.88 122 HIS A N 1
ATOM 857 C CA . HIS A 1 122 ? 2.472 -11.718 -2.303 1.00 98.88 122 HIS A CA 1
ATOM 858 C C . HIS A 1 122 ? 1.053 -11.292 -2.670 1.00 98.88 122 HIS A C 1
ATOM 860 O O . HIS A 1 122 ? 0.177 -11.238 -1.808 1.00 98.88 122 HIS A O 1
ATOM 866 N N . LEU A 1 123 ? 0.838 -10.994 -3.947 1.00 98.88 123 LEU A N 1
ATOM 867 C CA . LEU A 1 123 ? -0.430 -10.555 -4.515 1.00 98.88 123 LEU A CA 1
ATOM 868 C C . LEU A 1 123 ? -0.982 -11.676 -5.399 1.00 98.88 123 LEU A C 1
ATOM 870 O O . LEU A 1 123 ? -0.323 -12.074 -6.354 1.00 98.88 123 LEU A O 1
ATOM 874 N N . THR A 1 124 ? -2.172 -12.186 -5.092 1.00 98.81 124 THR A N 1
ATOM 875 C CA . THR A 1 124 ? -2.843 -13.247 -5.861 1.00 98.81 124 THR A CA 1
ATOM 876 C C . THR A 1 124 ? -4.218 -12.769 -6.313 1.00 98.81 124 THR A C 1
ATOM 878 O O . THR A 1 124 ? -5.015 -12.363 -5.475 1.00 98.81 124 THR A O 1
ATOM 881 N N . ASP A 1 125 ? -4.505 -12.793 -7.615 1.00 98.62 125 ASP A N 1
ATOM 882 C CA . ASP A 1 125 ? -5.792 -12.403 -8.220 1.00 98.62 125 ASP A CA 1
ATOM 883 C C . ASP A 1 125 ? -6.294 -10.998 -7.833 1.00 98.62 125 ASP A C 1
ATOM 885 O O . ASP A 1 125 ? -7.496 -10.727 -7.785 1.00 98.62 125 ASP A O 1
ATOM 889 N N . VAL A 1 126 ? -5.368 -10.078 -7.560 1.00 98.75 126 VAL A N 1
ATOM 890 C CA . VAL A 1 126 ? -5.683 -8.692 -7.188 1.00 98.75 126 VAL A CA 1
ATOM 891 C C . VAL A 1 126 ? -5.954 -7.851 -8.436 1.00 98.75 126 VAL A C 1
ATOM 893 O O . VAL A 1 126 ? -5.226 -7.936 -9.430 1.00 98.75 126 VAL A O 1
ATOM 896 N N . MET A 1 127 ? -6.977 -6.998 -8.379 1.00 98.31 127 MET A N 1
ATOM 897 C CA . MET A 1 127 ? -7.226 -5.970 -9.391 1.00 98.31 127 MET A CA 1
ATOM 898 C C . MET A 1 127 ? -6.695 -4.613 -8.927 1.00 98.31 127 MET A C 1
ATOM 900 O O . MET A 1 127 ? -7.020 -4.167 -7.833 1.00 98.31 127 MET A O 1
ATOM 904 N N . ILE A 1 128 ? -5.916 -3.932 -9.763 1.00 97.06 128 ILE A N 1
ATOM 905 C CA . ILE A 1 128 ? -5.394 -2.590 -9.496 1.00 97.06 128 ILE A CA 1
ATOM 906 C C . ILE A 1 128 ? -5.784 -1.667 -10.652 1.00 97.06 128 ILE A C 1
ATOM 908 O O . ILE A 1 128 ? -5.467 -1.938 -11.814 1.00 97.06 128 ILE A O 1
ATOM 912 N N . GLU A 1 129 ? -6.460 -0.565 -10.338 1.00 93.19 129 GLU A N 1
ATOM 913 C CA . GLU A 1 129 ? -6.912 0.420 -11.319 1.00 93.19 129 GLU A CA 1
ATOM 914 C C . GLU A 1 129 ? -6.581 1.863 -10.909 1.00 93.19 129 GLU A C 1
ATOM 916 O O . GLU A 1 129 ? -6.696 2.243 -9.742 1.00 93.19 129 GLU A O 1
ATOM 921 N N . GLY A 1 130 ? -6.232 2.699 -11.890 1.00 89.94 130 GLY A N 1
ATOM 922 C CA . GLY A 1 130 ? -6.237 4.160 -11.740 1.00 89.94 130 GLY A CA 1
ATOM 923 C C . GLY A 1 130 ? -7.624 4.768 -12.010 1.00 89.94 130 GLY A C 1
ATOM 924 O O . GLY A 1 130 ? -8.349 4.300 -12.892 1.00 89.94 130 GLY A O 1
ATOM 925 N N . THR A 1 131 ? -8.017 5.818 -11.275 1.00 78.75 131 THR A N 1
ATOM 926 C CA . THR A 1 131 ? -9.391 6.372 -11.343 1.00 78.75 131 THR A CA 1
ATOM 927 C C . THR A 1 131 ? -9.652 7.411 -12.423 1.00 78.75 131 THR A C 1
ATOM 929 O O . THR A 1 131 ? -10.802 7.594 -12.810 1.00 78.75 131 THR A O 1
ATOM 932 N N . ASP A 1 132 ? -8.648 8.175 -12.845 1.00 68.00 132 ASP A N 1
ATOM 933 C CA . ASP A 1 132 ? -8.878 9.408 -13.612 1.00 68.00 132 ASP A CA 1
ATOM 934 C C . ASP A 1 132 ? -8.809 9.205 -15.134 1.00 68.00 132 ASP A C 1
ATOM 936 O O . ASP A 1 132 ? -9.064 10.129 -15.903 1.00 68.00 132 ASP A O 1
ATOM 940 N N . GLY A 1 133 ? -8.456 7.996 -15.586 1.00 60.47 133 GLY A N 1
ATOM 941 C CA . GLY A 1 133 ? -8.273 7.692 -17.004 1.00 60.47 133 GLY A CA 1
ATOM 942 C C . GLY A 1 133 ? -7.153 8.497 -17.670 1.00 60.47 133 GLY A C 1
ATOM 943 O O . GLY A 1 133 ? -6.960 8.353 -18.879 1.00 60.47 133 GLY A O 1
ATOM 944 N N . THR A 1 134 ? -6.400 9.303 -16.912 1.00 68.44 134 THR A N 1
ATOM 945 C CA . THR A 1 134 ? -5.260 10.063 -17.433 1.00 68.44 134 THR A CA 1
ATOM 946 C C . THR A 1 134 ? -4.067 9.152 -17.673 1.00 68.44 134 THR A C 1
ATOM 948 O O . THR A 1 134 ? -3.181 9.507 -18.443 1.00 68.44 134 THR A O 1
ATOM 951 N N . GLY A 1 135 ? -4.068 7.963 -17.054 1.00 70.38 135 GLY A N 1
ATOM 952 C CA . GLY A 1 135 ? -2.980 7.005 -17.171 1.00 70.38 135 GLY A CA 1
ATOM 953 C C . GLY A 1 135 ? -1.698 7.587 -16.595 1.00 70.38 135 GLY A C 1
ATOM 954 O O . GLY A 1 135 ? -0.675 7.555 -17.261 1.00 70.38 135 GLY A O 1
ATOM 955 N N . LYS A 1 136 ? -1.763 8.170 -15.394 1.00 81.19 136 LYS A N 1
ATOM 956 C CA . LYS A 1 136 ? -0.582 8.733 -14.726 1.00 81.19 136 LYS A CA 1
ATOM 957 C C . LYS A 1 136 ? -0.150 7.984 -13.460 1.00 81.19 136 LYS A C 1
ATOM 959 O O . LYS A 1 136 ? 1.004 8.088 -13.080 1.00 81.19 136 LYS A O 1
ATOM 964 N N . GLY A 1 137 ? -1.043 7.209 -12.834 1.00 88.38 137 GLY A N 1
ATOM 965 C CA . GLY A 1 137 ? -0.722 6.368 -11.666 1.00 88.38 137 GLY A CA 1
ATOM 966 C C . GLY A 1 137 ? 0.271 5.244 -11.956 1.00 88.38 137 GLY A C 1
ATOM 967 O O . GLY A 1 137 ? 0.526 4.935 -13.123 1.00 88.38 137 GLY A O 1
ATOM 968 N N . THR A 1 138 ? 0.738 4.591 -10.893 1.00 92.94 138 THR A N 1
ATOM 969 C CA . THR A 1 138 ? 1.528 3.357 -10.972 1.00 92.94 138 THR A CA 1
ATOM 970 C C . THR A 1 138 ? 0.756 2.199 -10.341 1.00 92.94 138 THR A C 1
ATOM 972 O O . THR A 1 138 ? 0.186 2.330 -9.260 1.00 92.94 138 THR A O 1
ATOM 975 N N . GLY A 1 139 ? 0.698 1.047 -11.009 1.00 95.19 139 GLY A N 1
ATOM 976 C CA . GLY A 1 139 ? 0.037 -0.135 -10.455 1.00 95.19 139 GLY A CA 1
ATOM 977 C C . GLY A 1 139 ? 0.793 -0.688 -9.248 1.00 95.19 139 GLY A C 1
ATOM 978 O O . GLY A 1 139 ? 0.270 -0.701 -8.135 1.00 95.19 139 GLY A O 1
ATOM 979 N N . VAL A 1 140 ? 2.033 -1.123 -9.473 1.00 97.50 140 VAL A N 1
ATOM 980 C CA . VAL A 1 140 ? 2.921 -1.666 -8.436 1.00 97.50 140 VAL A CA 1
ATOM 981 C C . VAL A 1 140 ? 4.284 -0.986 -8.508 1.00 97.50 140 VAL A C 1
ATOM 983 O O . VAL A 1 140 ? 4.876 -0.920 -9.580 1.00 97.50 140 VAL A O 1
ATOM 986 N N . VAL A 1 141 ? 4.792 -0.522 -7.371 1.00 97.25 141 VAL A N 1
ATOM 987 C CA . VAL A 1 141 ? 6.160 -0.025 -7.201 1.00 97.25 141 VAL A CA 1
ATOM 988 C C . VAL A 1 141 ? 6.922 -1.000 -6.312 1.00 97.25 141 VAL A C 1
ATOM 990 O O . VAL A 1 141 ? 6.482 -1.329 -5.210 1.00 97.25 141 VAL A O 1
ATOM 993 N N . MET A 1 142 ? 8.075 -1.449 -6.793 1.00 97.88 142 MET A N 1
ATOM 994 C CA . MET A 1 142 ? 9.058 -2.213 -6.042 1.00 97.88 142 MET A CA 1
ATOM 995 C C . MET A 1 142 ? 10.342 -1.392 -5.937 1.00 97.88 142 MET A C 1
ATOM 997 O O . MET A 1 142 ? 11.210 -1.415 -6.810 1.00 97.88 142 MET A O 1
ATOM 1001 N N . GLU A 1 143 ? 10.465 -0.664 -4.839 1.00 97.38 143 GLU A N 1
ATOM 1002 C CA . GLU A 1 143 ? 11.682 0.058 -4.484 1.00 97.38 143 GLU A CA 1
ATOM 1003 C C . GLU A 1 143 ? 12.725 -0.876 -3.851 1.00 97.38 143 GLU A C 1
ATOM 1005 O O . GLU A 1 143 ? 13.921 -0.637 -3.962 1.00 97.38 143 GLU A O 1
ATOM 1010 N N . GLY A 1 144 ? 12.289 -1.978 -3.236 1.00 95.94 144 GLY A N 1
ATOM 1011 C CA . GLY A 1 144 ? 13.160 -3.011 -2.677 1.00 95.94 144 GLY A CA 1
ATOM 1012 C C . GLY A 1 144 ? 12.397 -4.288 -2.322 1.00 95.94 144 GLY A C 1
ATOM 1013 O O . GLY A 1 144 ? 11.205 -4.418 -2.608 1.00 95.94 144 GLY A O 1
ATOM 1014 N N . GLY A 1 145 ? 13.081 -5.239 -1.686 1.00 97.25 145 GLY A N 1
ATOM 1015 C CA . GLY A 1 145 ? 12.450 -6.415 -1.089 1.00 97.25 145 GLY A CA 1
ATOM 1016 C C . GLY A 1 145 ? 12.071 -7.503 -2.096 1.00 97.25 145 GLY A C 1
ATOM 1017 O O . GLY A 1 145 ? 12.847 -7.862 -2.983 1.00 97.25 145 GLY A O 1
ATOM 1018 N N . THR A 1 146 ? 10.906 -8.125 -1.920 1.00 98.44 146 THR A N 1
ATOM 1019 C CA . THR A 1 146 ? 10.406 -9.155 -2.846 1.00 98.44 146 THR A CA 1
ATOM 1020 C C . THR A 1 146 ? 8.922 -8.989 -3.110 1.00 98.44 146 THR A C 1
ATOM 1022 O O . THR A 1 146 ? 8.113 -8.944 -2.184 1.00 98.44 146 THR A O 1
ATOM 1025 N N . VAL A 1 147 ? 8.555 -8.972 -4.386 1.00 98.75 147 VAL A N 1
ATOM 1026 C CA . VAL A 1 147 ? 7.166 -8.895 -4.829 1.00 98.75 147 VAL A CA 1
ATOM 1027 C C . VAL A 1 147 ? 6.858 -10.106 -5.698 1.00 98.75 147 VAL A C 1
ATOM 1029 O O . VAL A 1 147 ? 7.519 -10.353 -6.705 1.00 98.75 147 VAL A O 1
ATOM 1032 N N . VAL A 1 148 ? 5.835 -10.868 -5.322 1.00 98.75 148 VAL A N 1
ATOM 1033 C CA . VAL A 1 148 ? 5.285 -11.944 -6.151 1.00 98.75 148 VAL A CA 1
ATOM 1034 C C . VAL A 1 148 ? 3.867 -11.572 -6.536 1.00 98.75 148 VAL A C 1
ATOM 1036 O O . VAL A 1 148 ? 3.024 -11.330 -5.677 1.00 98.75 148 VAL A O 1
ATOM 1039 N N . MET A 1 149 ? 3.607 -11.547 -7.834 1.00 98.69 149 MET A N 1
ATOM 1040 C CA . MET A 1 149 ? 2.308 -11.284 -8.429 1.00 98.69 149 MET A CA 1
ATOM 1041 C C . MET A 1 149 ? 1.842 -12.546 -9.142 1.00 98.69 149 MET A C 1
ATOM 1043 O O . MET A 1 149 ? 2.530 -13.031 -10.034 1.00 98.69 149 MET A O 1
ATOM 1047 N N . ASP A 1 150 ? 0.680 -13.065 -8.773 1.00 98.62 150 ASP A N 1
ATOM 1048 C CA . ASP A 1 150 ? 0.044 -14.218 -9.403 1.00 98.62 150 ASP A CA 1
ATOM 1049 C C . ASP A 1 150 ? -1.372 -13.828 -9.842 1.00 98.62 150 ASP A C 1
ATOM 1051 O O . ASP A 1 150 ? -2.168 -13.368 -9.030 1.00 98.62 150 ASP A O 1
ATOM 1055 N N . GLY A 1 151 ? -1.676 -13.880 -11.137 1.00 98.19 151 GLY A N 1
ATOM 1056 C CA . GLY A 1 151 ? -3.006 -13.514 -11.649 1.00 98.19 151 GLY A CA 1
ATOM 1057 C C . GLY A 1 151 ? -3.389 -12.027 -11.519 1.00 98.19 151 GLY A C 1
ATOM 1058 O O . GLY A 1 151 ? -4.527 -11.656 -11.812 1.00 98.19 151 GLY A O 1
ATOM 1059 N N . VAL A 1 152 ? -2.458 -11.149 -11.126 1.00 98.62 152 VAL A N 1
ATOM 1060 C CA . VAL A 1 152 ? -2.729 -9.719 -10.887 1.00 98.62 152 VAL A CA 1
ATOM 1061 C C . VAL A 1 152 ? -3.098 -8.986 -12.182 1.00 98.62 152 VAL A C 1
ATOM 1063 O O . VAL A 1 152 ? -2.463 -9.159 -13.226 1.00 98.62 152 VAL A O 1
ATOM 1066 N N . LYS A 1 153 ? -4.125 -8.132 -12.118 1.00 98.19 153 LYS A N 1
ATOM 1067 C CA . LYS A 1 153 ? -4.615 -7.329 -13.250 1.00 98.19 153 LYS A CA 1
ATOM 1068 C C . LYS A 1 153 ? -4.431 -5.848 -12.960 1.00 98.19 153 LYS A C 1
ATOM 1070 O O . LYS A 1 153 ? -5.015 -5.336 -12.014 1.00 98.19 153 LYS A O 1
ATOM 1075 N N . ILE A 1 154 ? -3.668 -5.163 -13.804 1.00 95.88 154 ILE A N 1
ATOM 1076 C CA . ILE A 1 154 ? -3.366 -3.736 -13.686 1.00 95.88 154 ILE A CA 1
ATOM 1077 C C . ILE A 1 154 ? -3.903 -3.004 -14.916 1.00 95.88 154 ILE A C 1
ATOM 1079 O O . ILE A 1 154 ? -3.634 -3.408 -16.054 1.00 95.88 154 ILE A O 1
ATOM 1083 N N . SER A 1 155 ? -4.660 -1.926 -14.705 1.00 92.94 155 SER A N 1
ATOM 1084 C CA . SER A 1 155 ? -5.205 -1.111 -15.795 1.00 92.94 155 SER A CA 1
ATOM 1085 C C . SER A 1 155 ? -5.371 0.366 -15.423 1.00 92.94 155 SER A C 1
ATOM 1087 O O . SER A 1 155 ? -5.325 0.736 -14.254 1.00 92.94 155 SER A O 1
ATOM 1089 N N . LYS A 1 156 ? -5.570 1.229 -16.431 1.00 90.31 156 LYS A N 1
ATOM 1090 C CA . LYS A 1 156 ? -5.825 2.680 -16.266 1.00 90.31 156 LYS A CA 1
ATOM 1091 C C . LYS A 1 156 ? -4.724 3.438 -15.499 1.00 90.31 156 LYS A C 1
ATOM 1093 O O . LYS A 1 156 ? -4.965 4.523 -14.979 1.00 90.31 156 LYS A O 1
ATOM 1098 N N . VAL A 1 157 ? -3.519 2.883 -15.471 1.00 88.56 157 VAL A N 1
ATOM 1099 C CA . VAL A 1 157 ? -2.307 3.479 -14.898 1.00 88.56 157 VAL A CA 1
ATOM 1100 C C . VAL A 1 157 ? -1.341 3.859 -16.021 1.00 88.56 157 VAL A C 1
ATOM 1102 O O . VAL A 1 157 ? -1.452 3.341 -17.135 1.00 88.56 157 VAL A O 1
ATOM 1105 N N . GLY A 1 158 ? -0.430 4.786 -15.739 1.00 87.88 158 GLY A N 1
ATOM 1106 C CA . GLY A 1 158 ? 0.640 5.167 -16.664 1.00 87.88 158 GLY A CA 1
ATOM 1107 C C . GLY A 1 158 ? 1.779 4.176 -16.643 1.00 87.88 158 GLY A C 1
ATOM 1108 O O . GLY A 1 158 ? 2.254 3.745 -17.690 1.00 87.88 158 GLY A O 1
ATOM 1109 N N . VAL A 1 159 ? 2.145 3.754 -15.436 1.00 90.25 159 VAL A N 1
ATOM 1110 C CA . VAL A 1 159 ? 3.140 2.716 -15.219 1.00 90.25 159 VAL A CA 1
ATOM 1111 C C . VAL A 1 159 ? 2.449 1.500 -14.628 1.00 90.25 159 VAL A C 1
ATOM 1113 O O . VAL A 1 159 ? 1.695 1.576 -13.664 1.00 90.25 159 VAL A O 1
ATOM 1116 N N . GLY A 1 160 ? 2.675 0.345 -15.236 1.00 93.06 160 GLY A N 1
ATOM 1117 C CA . GLY A 1 160 ? 2.125 -0.903 -14.737 1.00 93.06 160 GLY A CA 1
ATOM 1118 C C . GLY A 1 160 ? 2.813 -1.362 -13.475 1.00 93.06 160 GLY A C 1
ATOM 1119 O O . GLY A 1 160 ? 2.221 -1.402 -12.399 1.00 93.06 160 GLY A O 1
ATOM 1120 N N . VAL A 1 161 ? 4.081 -1.707 -13.659 1.00 95.75 161 VAL A N 1
ATOM 1121 C CA . VAL A 1 161 ? 4.990 -2.120 -12.605 1.00 95.75 161 VAL A CA 1
ATOM 1122 C C . VAL A 1 161 ? 6.285 -1.343 -12.779 1.00 95.75 161 VAL A C 1
ATOM 1124 O O . VAL A 1 161 ? 6.821 -1.286 -13.885 1.00 95.75 161 VAL A O 1
ATOM 1127 N N . GLU A 1 162 ? 6.766 -0.752 -11.696 1.00 95.12 162 GLU A N 1
ATOM 1128 C CA . GLU A 1 162 ? 8.031 -0.033 -11.619 1.00 95.12 162 GLU A CA 1
ATOM 1129 C C . GLU A 1 162 ? 8.949 -0.747 -10.629 1.00 95.12 162 GLU A C 1
ATOM 1131 O O . GLU A 1 162 ? 8.539 -1.035 -9.506 1.00 95.12 162 GLU A O 1
ATOM 1136 N N . VAL A 1 163 ? 10.181 -1.053 -11.039 1.00 96.69 163 VAL A N 1
ATOM 1137 C CA . VAL A 1 163 ? 11.195 -1.680 -10.179 1.00 96.69 163 VAL A CA 1
ATOM 1138 C C . VAL A 1 163 ? 12.397 -0.747 -10.126 1.00 96.69 163 VAL A C 1
ATOM 1140 O O . VAL A 1 163 ? 13.017 -0.501 -11.159 1.00 96.69 163 VAL A O 1
ATOM 1143 N N . MET A 1 164 ? 12.701 -0.209 -8.945 1.00 93.75 164 MET A N 1
ATOM 1144 C CA . MET A 1 164 ? 13.704 0.852 -8.774 1.00 93.75 164 MET A CA 1
ATOM 1145 C C . MET A 1 164 ? 14.964 0.391 -8.035 1.00 93.75 164 MET A C 1
ATOM 1147 O O . MET A 1 164 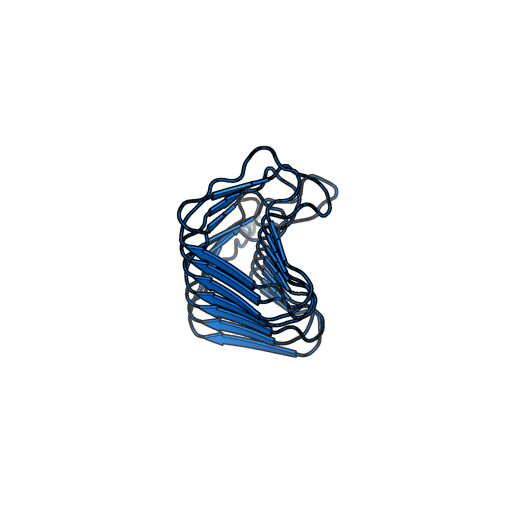? 16.040 0.931 -8.286 1.00 93.75 164 MET A O 1
ATOM 1151 N N . GLY A 1 165 ? 14.855 -0.590 -7.134 1.00 88.94 165 GLY A N 1
ATOM 1152 C CA . GLY A 1 165 ? 15.982 -1.064 -6.325 1.00 88.94 165 GLY A CA 1
ATOM 1153 C C . GLY A 1 165 ? 16.267 -2.555 -6.460 1.00 88.94 165 GLY A C 1
ATOM 1154 O O . GLY A 1 165 ? 15.797 -3.235 -7.374 1.00 88.94 165 GLY A O 1
ATOM 1155 N N . SER A 1 166 ? 17.101 -3.063 -5.554 1.00 88.00 166 SER A N 1
ATOM 1156 C CA . SER A 1 166 ? 17.503 -4.468 -5.534 1.00 88.00 166 SER A CA 1
ATOM 1157 C C . SER A 1 166 ? 16.420 -5.358 -4.920 1.00 88.00 166 SER A C 1
ATOM 1159 O O . SER A 1 166 ? 15.677 -4.952 -4.028 1.00 88.00 166 SER A O 1
ATOM 1161 N N . GLY A 1 167 ? 16.334 -6.600 -5.397 1.00 93.81 167 GLY A N 1
ATOM 1162 C CA . GLY A 1 167 ? 15.355 -7.570 -4.919 1.00 93.81 167 GLY A CA 1
ATOM 1163 C C . GLY A 1 167 ? 14.835 -8.479 -6.027 1.00 93.81 167 GLY A C 1
ATOM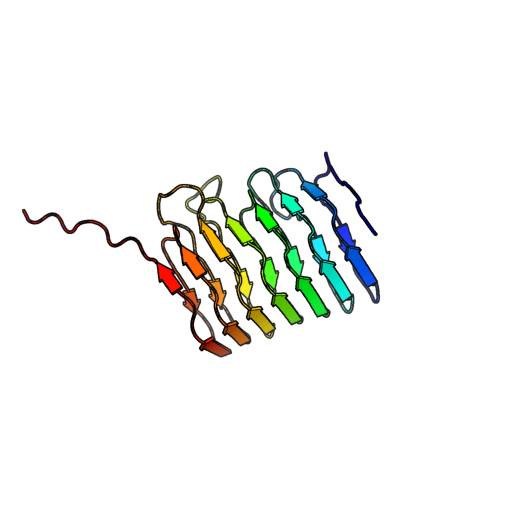 1164 O O . GLY A 1 167 ? 15.417 -8.552 -7.110 1.00 93.81 167 GLY A O 1
ATOM 1165 N N . GLY A 1 168 ? 13.740 -9.183 -5.743 1.00 96.75 168 GLY A N 1
ATOM 1166 C CA . GLY A 1 168 ? 13.070 -10.061 -6.702 1.00 96.75 168 GLY A CA 1
ATOM 1167 C C . GLY A 1 168 ? 11.633 -9.638 -6.993 1.00 96.75 168 GLY A C 1
ATOM 1168 O O . GLY A 1 168 ? 10.801 -9.626 -6.089 1.00 96.75 168 GLY A O 1
ATOM 1169 N N . LEU A 1 169 ? 11.326 -9.374 -8.263 1.00 97.81 169 LEU A N 1
ATOM 1170 C CA . LEU A 1 169 ? 9.955 -9.326 -8.766 1.00 97.81 169 LEU A CA 1
ATOM 1171 C C . LEU A 1 169 ? 9.669 -10.613 -9.541 1.00 97.81 169 LEU A C 1
ATOM 1173 O O . LEU A 1 169 ? 10.375 -10.940 -10.494 1.00 97.81 169 LEU A O 1
ATOM 1177 N N . VAL A 1 170 ? 8.607 -11.321 -9.170 1.00 98.25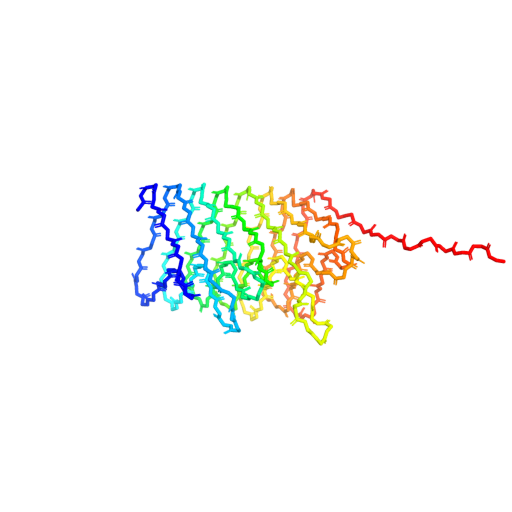 170 VAL A N 1
ATOM 1178 C CA . VAL A 1 170 ? 8.110 -12.481 -9.917 1.00 98.25 170 VAL A CA 1
ATOM 1179 C C . VAL A 1 170 ? 6.669 -12.220 -10.322 1.00 98.25 170 VAL A C 1
ATOM 1181 O O . VAL A 1 170 ? 5.816 -12.032 -9.463 1.00 98.25 170 VAL A O 1
ATOM 1184 N N . MET A 1 171 ? 6.381 -12.267 -11.621 1.00 97.00 171 MET A N 1
ATOM 1185 C CA . MET A 1 171 ? 5.018 -12.184 -12.146 1.00 97.00 171 MET A CA 1
ATOM 1186 C C . MET A 1 171 ? 4.633 -13.508 -12.812 1.00 97.00 171 MET A C 1
ATOM 1188 O O . MET A 1 171 ? 5.322 -13.986 -13.711 1.00 97.00 171 MET A O 1
ATOM 1192 N N . LYS A 1 172 ? 3.531 -14.105 -12.358 1.00 97.38 172 LYS A N 1
ATOM 1193 C CA . LYS A 1 172 ? 2.954 -15.359 -12.848 1.00 97.38 172 LYS A CA 1
ATOM 1194 C C . LYS A 1 172 ? 1.548 -15.070 -13.363 1.00 97.38 172 LYS A C 1
ATOM 1196 O O . LYS A 1 172 ? 0.663 -14.694 -12.604 1.00 97.38 172 LYS A O 1
ATOM 1201 N N . GLY A 1 173 ? 1.337 -15.207 -14.669 1.00 93.81 173 GLY A N 1
ATOM 1202 C CA . GLY A 1 173 ? 0.050 -14.863 -15.281 1.00 93.81 173 GLY A CA 1
ATOM 1203 C C . GLY A 1 173 ? -0.365 -13.403 -15.040 1.00 93.81 173 GLY A C 1
ATOM 1204 O O . GLY A 1 173 ? 0.469 -12.531 -14.800 1.00 93.81 173 GLY A O 1
ATOM 1205 N N . GLY A 1 174 ? -1.667 -13.130 -15.123 1.00 93.56 174 GLY A N 1
ATOM 1206 C CA . GLY A 1 174 ? -2.213 -11.782 -14.950 1.00 93.56 174 GLY A CA 1
ATOM 1207 C C . GLY A 1 174 ? -2.223 -10.943 -16.232 1.00 93.56 174 GLY A C 1
ATOM 1208 O O . GLY A 1 174 ? -2.117 -11.460 -17.346 1.00 93.56 174 GLY A O 1
ATOM 1209 N N . ARG A 1 175 ? -2.431 -9.630 -16.087 1.00 93.75 175 ARG A N 1
ATOM 1210 C CA . ARG A 1 175 ? -2.493 -8.688 -17.215 1.00 93.75 175 ARG A CA 1
ATOM 1211 C C . ARG A 1 175 ? -2.024 -7.303 -16.806 1.00 93.75 175 ARG A C 1
ATOM 1213 O O . ARG A 1 175 ? -2.561 -6.732 -15.863 1.00 93.75 175 ARG A O 1
ATOM 1220 N N . LEU A 1 176 ? -1.143 -6.718 -17.610 1.00 90.00 176 LEU A N 1
ATOM 1221 C CA . LEU A 1 176 ? -0.839 -5.296 -17.566 1.00 90.00 176 LEU A CA 1
ATOM 1222 C C . LEU A 1 176 ? -1.416 -4.599 -18.805 1.00 90.00 176 LEU A C 1
ATOM 1224 O O . LEU A 1 176 ? -1.050 -4.930 -19.928 1.00 90.00 176 LEU A O 1
ATOM 1228 N N . SER A 1 177 ? -2.328 -3.648 -18.601 1.00 83.69 177 SER A N 1
ATOM 1229 C CA . SER A 1 177 ? -2.915 -2.837 -19.675 1.00 83.69 177 SER A CA 1
ATOM 1230 C C . SER A 1 177 ? -2.400 -1.402 -19.590 1.00 83.69 177 SER A C 1
ATOM 1232 O O . SER A 1 177 ? -2.797 -0.657 -18.693 1.00 83.69 177 SER A O 1
ATOM 1234 N N . LEU A 1 178 ? -1.536 -1.018 -20.530 1.00 70.81 178 LEU A N 1
ATOM 1235 C CA . LEU A 1 178 ? -0.985 0.334 -20.651 1.00 70.81 178 LEU A CA 1
ATOM 1236 C C . LEU A 1 178 ? -1.709 1.102 -21.759 1.00 70.81 178 LEU A C 1
ATOM 1238 O O . LEU A 1 178 ? -2.071 0.528 -22.788 1.00 70.81 178 LEU A O 1
ATOM 1242 N N . ARG A 1 179 ? -1.909 2.408 -21.567 1.00 68.19 179 ARG A N 1
ATOM 1243 C CA . ARG A 1 179 ? -2.365 3.290 -22.646 1.00 68.19 179 ARG A CA 1
ATOM 1244 C C . ARG A 1 179 ? -1.153 3.742 -23.452 1.00 68.19 179 ARG A C 1
ATOM 1246 O O . ARG A 1 179 ? -0.358 4.537 -22.969 1.00 68.19 179 ARG A O 1
ATOM 1253 N N . VAL A 1 180 ? -1.032 3.260 -24.686 1.00 61.72 180 VAL A N 1
ATOM 1254 C CA . VAL A 1 180 ? -0.119 3.859 -25.665 1.00 61.72 180 VAL A CA 1
ATOM 1255 C C . VAL A 1 180 ? -0.854 5.050 -26.273 1.00 61.72 180 VAL A C 1
ATOM 1257 O O . VAL A 1 180 ? -1.944 4.886 -26.824 1.00 61.72 180 VAL A O 1
ATOM 1260 N N . GLY A 1 181 ? -0.309 6.258 -26.113 1.00 59.72 181 GLY A N 1
ATOM 1261 C CA . GLY A 1 181 ? -0.842 7.438 -26.791 1.00 59.72 181 GLY A CA 1
ATOM 1262 C C . GLY A 1 181 ? -0.846 7.203 -28.301 1.00 59.72 181 GLY A C 1
ATOM 1263 O O . GLY A 1 181 ? 0.090 6.604 -28.829 1.00 59.72 181 GLY A O 1
ATOM 1264 N N . ALA A 1 182 ? -1.899 7.631 -28.997 1.00 57.97 182 ALA A N 1
ATOM 1265 C CA . ALA A 1 182 ? -1.909 7.581 -30.453 1.00 57.97 182 ALA A CA 1
ATOM 1266 C C . ALA A 1 182 ? -0.691 8.363 -30.968 1.00 57.97 182 ALA A C 1
ATOM 1268 O O . ALA A 1 182 ? -0.584 9.567 -30.733 1.00 57.97 182 ALA A O 1
ATOM 1269 N N . VAL A 1 183 ? 0.241 7.680 -31.636 1.00 57.88 183 VAL A N 1
ATOM 1270 C CA . VAL A 1 183 ? 1.276 8.361 -32.412 1.00 57.88 183 VAL A CA 1
ATOM 1271 C C . VAL A 1 183 ? 0.528 9.048 -33.546 1.00 57.88 183 VAL A C 1
ATOM 1273 O O . VAL A 1 183 ? -0.015 8.376 -34.422 1.00 57.88 183 VAL A O 1
ATOM 1276 N N . GLY A 1 184 ? 0.418 10.374 -33.482 1.00 54.88 184 GLY A N 1
ATOM 1277 C CA . GLY A 1 184 ? -0.105 11.153 -34.594 1.00 54.88 184 GLY A CA 1
ATOM 1278 C C . GLY A 1 184 ? 0.783 10.893 -35.804 1.00 54.88 184 GLY A C 1
ATOM 1279 O O . GLY A 1 184 ? 1.936 11.313 -35.811 1.00 54.88 184 GLY A O 1
ATOM 1280 N N . MET A 1 185 ? 0.275 10.158 -36.792 1.00 50.22 185 MET A N 1
ATOM 1281 C CA . MET A 1 185 ? 0.867 10.170 -38.124 1.00 50.22 185 MET A CA 1
ATOM 1282 C C . MET A 1 185 ? 0.515 11.528 -38.730 1.00 50.22 185 MET A C 1
ATOM 1284 O O . MET A 1 185 ? -0.632 11.749 -39.121 1.00 50.22 185 MET A O 1
ATOM 1288 N N . GLY A 1 186 ? 1.475 12.450 -38.681 1.00 52.41 186 GLY A N 1
ATOM 1289 C CA . GLY A 1 186 ? 1.482 13.699 -39.439 1.00 52.41 186 GLY A CA 1
ATOM 1290 C C . GLY A 1 186 ? 2.395 13.578 -40.645 1.00 52.41 186 GLY A C 1
ATOM 1291 O O . GLY A 1 186 ? 3.350 12.770 -40.567 1.00 52.41 186 GLY A O 1
#

Foldseek 3Di:
DEAEEAEPAQAAEEADDQAEEEYAEYEFEHEADAAHENYEYADAYEYEHANYEYEYQAEDEDYEYHHHEYEAHQYEYERYQEDYEHAAYEYEYAEHEFEHEQHDDDLRGREDYEYHDQYEYEYALYEYEYDPLPQDHEDYEAADHEYEAHQYEYDSHQHDYHYNHDYYYHYHDHDDDHDDPPPPPD

Radius of gyration: 15.74 Å; chains: 1; bounding box: 37×34×59 Å